Protein AF-A0A5N5NZU9-F1 (afdb_monomer_lite)

Structure (mmCIF, N/CA/C/O backbone):
data_AF-A0A5N5NZU9-F1
#
_entry.id   AF-A0A5N5NZU9-F1
#
loop_
_atom_site.group_PDB
_atom_site.id
_atom_site.type_symbol
_atom_site.label_atom_id
_atom_site.label_alt_id
_atom_site.label_comp_id
_atom_site.label_asym_id
_atom_site.label_entity_id
_atom_site.label_seq_id
_atom_site.pdbx_PDB_ins_code
_atom_site.Cartn_x
_atom_site.Cartn_y
_atom_site.Cartn_z
_atom_site.occupancy
_atom_site.B_iso_or_equiv
_atom_site.auth_seq_id
_atom_site.auth_comp_id
_atom_site.auth_asym_id
_atom_site.auth_atom_id
_atom_site.pdbx_PDB_model_num
ATOM 1 N N . MET A 1 1 ? -14.304 17.201 -54.930 1.00 39.53 1 MET A N 1
ATOM 2 C CA . MET A 1 1 ? -13.259 16.385 -54.270 1.00 39.53 1 MET A CA 1
ATOM 3 C C . MET A 1 1 ? -13.215 16.768 -52.795 1.00 39.53 1 MET A C 1
ATOM 5 O O . MET A 1 1 ? -13.162 17.957 -52.514 1.00 39.53 1 MET A O 1
ATOM 9 N N . ARG A 1 2 ? -13.294 15.808 -51.866 1.00 34.00 2 ARG A N 1
ATOM 10 C CA . ARG A 1 2 ? -13.054 16.024 -50.427 1.00 34.00 2 ARG A CA 1
ATOM 11 C C . ARG A 1 2 ? -11.995 15.021 -49.982 1.00 34.00 2 ARG A C 1
ATOM 13 O O . ARG A 1 2 ? -12.189 13.829 -50.196 1.00 34.00 2 ARG A O 1
ATOM 20 N N . SER A 1 3 ? -10.904 15.495 -49.389 1.00 34.84 3 SER A N 1
ATOM 21 C CA . SER A 1 3 ? -9.908 14.621 -48.766 1.00 34.84 3 SER A CA 1
ATOM 22 C C . SER A 1 3 ? -10.536 13.901 -47.566 1.00 34.84 3 SER A C 1
ATOM 24 O O . SER A 1 3 ? -11.200 14.566 -46.764 1.00 34.84 3 SER A O 1
ATOM 26 N N . PRO A 1 4 ? -10.349 12.581 -47.399 1.00 43.97 4 PRO A N 1
ATOM 27 C CA . PRO A 1 4 ? -10.721 11.914 -46.161 1.00 43.97 4 PRO A CA 1
ATOM 28 C C . PRO A 1 4 ? -9.787 12.379 -45.036 1.00 43.97 4 PRO A C 1
ATOM 30 O O . PRO A 1 4 ? -8.570 12.439 -45.209 1.00 43.97 4 PRO A O 1
ATOM 33 N N . ALA A 1 5 ? -10.365 12.727 -43.887 1.00 40.88 5 ALA A N 1
ATOM 34 C CA . ALA A 1 5 ? -9.606 13.119 -42.705 1.00 40.88 5 ALA A CA 1
ATOM 35 C C . ALA A 1 5 ? -8.730 11.955 -42.212 1.00 40.88 5 ALA A C 1
ATOM 37 O O . ALA A 1 5 ? -9.164 10.801 -42.207 1.00 40.88 5 ALA A O 1
ATOM 38 N N . SER A 1 6 ? -7.513 12.259 -41.759 1.00 43.19 6 SER A N 1
ATOM 39 C CA . SER A 1 6 ? -6.632 11.266 -41.150 1.00 43.19 6 SER A CA 1
ATOM 40 C C . SER A 1 6 ? -7.245 10.746 -39.848 1.00 43.19 6 SER A C 1
ATOM 42 O O . SER A 1 6 ? -7.407 11.478 -38.871 1.00 43.19 6 SER A O 1
ATOM 44 N N . GLN A 1 7 ? -7.578 9.455 -39.816 1.00 41.06 7 GLN A N 1
ATOM 45 C CA . GLN A 1 7 ? -7.922 8.783 -38.567 1.00 41.06 7 GLN A CA 1
ATOM 46 C C . GLN A 1 7 ? -6.684 8.764 -37.666 1.00 41.06 7 GLN A C 1
ATOM 48 O O . GLN A 1 7 ? -5.685 8.118 -37.984 1.00 41.06 7 GLN A O 1
ATOM 53 N N . ALA A 1 8 ? -6.750 9.472 -36.538 1.00 41.50 8 ALA A N 1
ATOM 54 C CA . ALA A 1 8 ? -5.722 9.416 -35.508 1.00 41.50 8 ALA A CA 1
ATOM 55 C C . ALA A 1 8 ? -5.651 7.987 -34.946 1.00 41.50 8 ALA A C 1
ATOM 57 O O . ALA A 1 8 ? -6.570 7.521 -34.271 1.00 41.50 8 ALA A O 1
ATOM 58 N N . SER A 1 9 ? -4.571 7.272 -35.260 1.00 48.44 9 SER A N 1
ATOM 59 C CA . SER A 1 9 ? -4.421 5.861 -34.920 1.00 48.44 9 SER A CA 1
ATOM 60 C C . SER A 1 9 ? -4.233 5.647 -33.413 1.00 48.44 9 SER A C 1
ATOM 62 O O . SER A 1 9 ? -3.555 6.401 -32.711 1.00 48.44 9 SER A O 1
ATOM 64 N N . HIS A 1 10 ? -4.848 4.584 -32.893 1.00 46.03 10 HIS A N 1
ATOM 65 C CA . HIS A 1 10 ? -4.780 4.222 -31.479 1.00 46.03 10 HIS A CA 1
ATOM 66 C C . HIS A 1 10 ? -3.396 3.636 -31.139 1.00 46.03 10 HIS A C 1
ATOM 68 O O . HIS A 1 10 ? -3.200 2.423 -31.182 1.00 46.03 10 HIS A O 1
ATOM 74 N N . LEU A 1 11 ? -2.431 4.494 -30.788 1.00 46.03 11 LEU A N 1
ATOM 75 C CA . LEU A 1 11 ? -1.054 4.108 -30.444 1.00 46.03 11 LEU A CA 1
ATOM 76 C C . LEU A 1 11 ? -0.949 3.387 -29.083 1.00 46.03 11 LEU A C 1
ATOM 78 O O . LEU A 1 11 ? -0.487 3.934 -28.081 1.00 46.03 11 LEU A O 1
ATOM 82 N N . SER A 1 12 ? -1.369 2.123 -29.072 1.00 54.12 12 SER A N 1
ATOM 83 C CA . SER A 1 12 ? -0.904 1.096 -28.139 1.00 54.12 12 SER A CA 1
ATOM 84 C C . SER A 1 12 ? -0.101 0.072 -28.938 1.00 54.12 12 SER A C 1
ATOM 86 O O . SER A 1 12 ? -0.619 -0.973 -29.340 1.00 54.12 12 SER A O 1
ATOM 88 N N . THR A 1 13 ? 1.156 0.395 -29.232 1.00 60.81 13 THR A N 1
ATOM 89 C CA . THR A 1 13 ? 2.036 -0.458 -30.032 1.00 60.81 13 THR A CA 1
ATOM 90 C C . THR A 1 13 ? 2.431 -1.687 -29.213 1.00 60.81 13 THR A C 1
ATOM 92 O O . THR A 1 13 ? 3.295 -1.620 -28.343 1.00 60.81 13 THR A O 1
ATOM 95 N N . ARG A 1 14 ? 1.818 -2.840 -29.518 1.00 62.53 14 ARG A N 1
ATOM 96 C CA . ARG A 1 14 ? 2.195 -4.153 -28.950 1.00 62.53 14 ARG A CA 1
ATOM 97 C C . ARG A 1 14 ? 3.574 -4.651 -29.416 1.00 62.53 14 ARG A C 1
ATOM 99 O O . ARG A 1 14 ? 4.033 -5.689 -28.952 1.00 62.53 14 ARG A O 1
ATOM 106 N N . ASN A 1 15 ? 4.216 -3.918 -30.322 1.00 80.75 15 ASN A N 1
ATOM 107 C CA . ASN A 1 15 ? 5.529 -4.230 -30.868 1.00 80.75 15 ASN A CA 1
ATOM 108 C C . ASN A 1 15 ? 6.629 -3.628 -29.991 1.00 80.75 15 ASN A C 1
ATOM 110 O O . ASN A 1 15 ? 6.489 -2.514 -29.482 1.00 80.75 15 ASN A O 1
ATOM 114 N N . LEU A 1 16 ? 7.736 -4.357 -29.870 1.00 89.12 16 LEU A N 1
ATOM 115 C CA . LEU A 1 16 ? 8.955 -3.848 -29.257 1.00 89.12 16 LEU A CA 1
ATOM 116 C C . LEU A 1 16 ? 9.639 -2.850 -30.188 1.00 89.12 16 LEU A C 1
ATOM 118 O O . LEU A 1 16 ? 9.688 -3.041 -31.403 1.00 89.12 16 LEU A O 1
ATOM 122 N N . LEU A 1 17 ? 10.186 -1.804 -29.588 1.00 91.06 17 LEU A N 1
ATOM 123 C CA . LEU A 1 17 ? 10.990 -0.780 -30.229 1.00 91.06 17 LEU A CA 1
ATOM 124 C C . LEU A 1 17 ? 12.371 -0.806 -29.575 1.00 91.06 17 LEU A C 1
ATOM 126 O O . LEU A 1 17 ? 12.486 -0.870 -28.350 1.00 91.06 17 LEU A O 1
ATOM 130 N N . LEU A 1 18 ? 13.416 -0.785 -30.396 1.00 90.12 18 LEU A N 1
ATOM 131 C CA . LEU A 1 18 ? 14.799 -0.769 -29.935 1.00 90.12 18 LEU A CA 1
ATOM 132 C C . LEU A 1 18 ? 15.354 0.651 -30.066 1.00 90.12 18 LEU A C 1
ATOM 134 O O . LEU A 1 18 ? 15.081 1.354 -31.038 1.00 90.12 18 LEU A O 1
ATOM 138 N N . CYS A 1 19 ? 16.118 1.066 -29.066 1.00 86.19 19 CYS A N 1
ATOM 139 C CA . CYS A 1 19 ? 16.916 2.285 -29.032 1.00 86.19 19 CYS A CA 1
ATOM 140 C C . CYS A 1 19 ? 18.262 1.938 -28.373 1.00 86.19 19 CYS A C 1
ATOM 142 O O . CYS A 1 19 ? 18.411 0.858 -27.801 1.00 86.19 19 CYS A O 1
ATOM 144 N N . GLU A 1 20 ? 19.261 2.810 -28.456 1.00 85.19 20 GLU A N 1
ATOM 145 C CA . GLU A 1 20 ? 20.613 2.527 -27.959 1.00 85.19 20 GLU A CA 1
ATOM 146 C C . GLU A 1 20 ? 20.603 2.074 -26.483 1.00 85.19 20 GLU A C 1
ATOM 148 O O . GLU A 1 20 ? 20.181 2.801 -25.585 1.00 85.19 20 GLU A O 1
ATOM 153 N N . GLY A 1 21 ? 21.011 0.822 -26.238 1.00 89.62 21 GLY A N 1
ATOM 154 C CA . GLY A 1 21 ? 21.029 0.202 -24.905 1.00 89.62 21 GLY A CA 1
ATOM 155 C C . GLY A 1 21 ? 19.658 -0.098 -24.272 1.00 89.62 21 GLY A C 1
ATOM 156 O O . GLY A 1 21 ? 19.612 -0.563 -23.129 1.00 89.62 21 GLY A O 1
ATOM 157 N N . LEU A 1 22 ? 18.543 0.153 -24.969 1.00 93.50 22 LEU A N 1
ATOM 158 C CA . LEU A 1 22 ? 17.179 0.030 -24.446 1.00 93.50 22 LEU A CA 1
ATOM 159 C C . LEU A 1 22 ? 16.245 -0.712 -25.412 1.00 93.50 22 LEU A C 1
ATOM 161 O O . LEU A 1 22 ? 16.139 -0.380 -26.590 1.00 93.50 22 LEU A O 1
ATOM 165 N N . VAL A 1 23 ? 15.450 -1.635 -24.878 1.00 95.50 23 VAL A N 1
ATOM 166 C CA . VAL A 1 23 ? 14.235 -2.130 -25.538 1.00 95.50 23 VAL A CA 1
ATOM 167 C C . VAL A 1 23 ? 13.026 -1.548 -24.813 1.00 95.50 23 VAL A C 1
ATOM 169 O O . VAL A 1 23 ? 13.013 -1.456 -23.587 1.00 95.50 23 VAL A O 1
ATOM 172 N N . TYR A 1 24 ? 12.008 -1.102 -25.540 1.00 95.25 24 TYR A N 1
ATOM 173 C CA . TYR A 1 24 ? 10.814 -0.514 -24.940 1.00 95.25 24 TYR A CA 1
ATOM 174 C C . TYR A 1 24 ? 9.553 -0.851 -25.729 1.00 95.25 24 TYR A C 1
ATOM 176 O O . TYR A 1 24 ? 9.603 -1.268 -26.883 1.00 95.25 24 TYR A O 1
ATOM 184 N N . MET A 1 25 ? 8.399 -0.645 -25.104 1.00 95.19 25 MET A N 1
ATOM 185 C CA . MET A 1 25 ? 7.106 -0.642 -25.788 1.00 95.19 25 MET A CA 1
ATOM 186 C C . MET A 1 25 ? 6.230 0.500 -25.277 1.00 95.19 25 MET A C 1
ATOM 188 O O . MET A 1 25 ? 6.523 1.102 -24.242 1.00 95.19 25 MET A O 1
ATOM 192 N N . VAL A 1 26 ? 5.158 0.812 -26.008 1.00 94.12 26 VAL A N 1
ATOM 193 C CA . VAL A 1 26 ? 4.200 1.857 -25.627 1.00 94.12 26 VAL A CA 1
ATOM 194 C C . VAL A 1 26 ? 2.853 1.215 -25.327 1.00 94.12 26 VAL A C 1
ATOM 196 O O . VAL A 1 26 ? 2.121 0.817 -26.232 1.00 94.12 26 VAL A O 1
ATOM 199 N N . ILE A 1 27 ? 2.518 1.147 -24.040 1.00 92.00 27 ILE A N 1
ATOM 200 C CA . ILE A 1 27 ? 1.228 0.661 -23.543 1.00 92.00 27 ILE A CA 1
ATOM 201 C C . ILE A 1 27 ? 0.466 1.823 -22.917 1.00 92.00 27 ILE A C 1
ATOM 203 O O . ILE A 1 27 ? 1.046 2.654 -22.223 1.00 92.00 27 ILE A O 1
ATOM 207 N N . ARG A 1 28 ? -0.842 1.928 -23.178 1.00 90.38 28 ARG A N 1
ATOM 208 C CA . ARG A 1 28 ? -1.703 2.974 -22.581 1.00 90.38 28 ARG A CA 1
ATOM 209 C C . ARG A 1 28 ? -1.156 4.411 -22.757 1.00 90.38 28 ARG A C 1
ATOM 211 O O . ARG A 1 28 ? -1.312 5.253 -21.877 1.00 90.38 28 ARG A O 1
ATOM 218 N N . ARG A 1 29 ? -0.521 4.692 -23.909 1.00 89.31 29 ARG A N 1
ATOM 219 C CA . ARG A 1 29 ? 0.188 5.953 -24.248 1.00 89.31 29 ARG A CA 1
ATOM 220 C C . ARG A 1 29 ? 1.404 6.284 -23.365 1.00 89.31 29 ARG A C 1
ATOM 222 O O . ARG A 1 29 ? 1.876 7.416 -23.381 1.00 89.31 29 ARG A O 1
ATOM 229 N N . GLN A 1 30 ? 1.922 5.318 -22.615 1.00 92.25 30 GLN A N 1
ATOM 230 C CA . GLN A 1 30 ? 3.104 5.453 -21.770 1.00 92.25 30 GLN A CA 1
ATOM 231 C C . GLN A 1 30 ? 4.194 4.501 -22.266 1.00 92.25 30 GLN A C 1
ATOM 233 O O . GLN A 1 30 ? 3.946 3.323 -22.532 1.00 92.25 30 GLN A O 1
ATOM 238 N N . LYS A 1 31 ? 5.414 5.021 -22.409 1.00 93.25 31 LYS A N 1
ATOM 239 C CA . LYS A 1 31 ? 6.598 4.210 -22.700 1.00 93.25 31 LYS A CA 1
ATOM 240 C C . LYS A 1 31 ? 6.934 3.374 -21.464 1.00 93.25 31 LYS A C 1
ATOM 242 O O . LYS A 1 31 ? 6.926 3.925 -20.369 1.00 93.25 31 LYS A O 1
ATOM 247 N N . VAL A 1 32 ? 7.272 2.098 -21.645 1.00 95.62 32 VAL A N 1
ATOM 248 C CA . VAL A 1 32 ? 7.898 1.247 -20.621 1.00 95.62 32 VAL A CA 1
ATOM 249 C C . VAL A 1 32 ? 9.159 0.625 -21.209 1.00 95.62 32 VAL A C 1
ATOM 251 O O . VAL A 1 32 ? 9.085 -0.094 -22.205 1.00 95.62 32 VAL A O 1
ATOM 254 N N . SER A 1 33 ? 10.306 0.934 -20.605 1.00 95.94 33 SER A N 1
ATOM 255 C CA . SER A 1 33 ? 11.639 0.554 -21.089 1.00 95.94 33 SER A CA 1
ATOM 256 C C . SER A 1 33 ? 12.309 -0.501 -20.207 1.00 95.94 33 SER A C 1
ATOM 258 O O . SER A 1 33 ? 12.111 -0.546 -18.990 1.00 95.94 33 SER A O 1
ATOM 260 N N . MET A 1 34 ? 13.178 -1.289 -20.829 1.00 96.88 34 MET A N 1
ATOM 261 C CA . MET A 1 34 ? 14.103 -2.237 -20.221 1.00 96.88 34 MET A CA 1
ATOM 262 C C . MET A 1 34 ? 15.513 -1.990 -20.780 1.00 96.88 34 MET A C 1
ATOM 264 O O . MET A 1 34 ? 15.670 -1.740 -21.976 1.00 96.88 34 MET A O 1
ATOM 268 N N . ARG A 1 35 ? 16.547 -2.064 -19.936 1.00 95.56 35 ARG A N 1
ATOM 269 C CA . ARG A 1 35 ? 17.950 -2.018 -20.381 1.00 95.56 35 ARG A CA 1
ATOM 270 C C . ARG A 1 35 ? 18.353 -3.329 -21.046 1.00 95.56 35 ARG A C 1
ATOM 272 O O . ARG A 1 35 ? 18.112 -4.394 -20.486 1.00 95.56 35 ARG A O 1
ATOM 279 N N . THR A 1 36 ? 19.010 -3.268 -22.201 1.00 94.56 36 THR A N 1
ATOM 280 C CA . THR A 1 36 ? 19.474 -4.476 -22.908 1.00 94.56 36 THR A CA 1
ATOM 281 C C . THR A 1 36 ? 20.707 -5.113 -22.266 1.00 94.56 36 THR A C 1
ATOM 283 O O . THR A 1 36 ? 20.963 -6.287 -22.507 1.00 94.56 36 THR A O 1
ATOM 286 N N . SER A 1 37 ? 21.458 -4.370 -21.446 1.00 94.25 37 SER A N 1
ATOM 287 C CA . SER A 1 37 ? 22.681 -4.845 -20.783 1.00 94.25 37 SER A CA 1
ATOM 288 C C . SER A 1 37 ? 22.425 -5.757 -19.579 1.00 94.25 37 SER A C 1
ATOM 290 O O . SER A 1 37 ? 23.165 -6.711 -19.368 1.00 94.25 37 SER A O 1
ATOM 292 N N . ASP A 1 38 ? 21.401 -5.460 -18.778 1.00 94.44 38 ASP A N 1
ATOM 293 C CA . ASP A 1 38 ? 21.142 -6.119 -17.489 1.00 94.44 38 ASP A CA 1
ATOM 294 C C . ASP A 1 38 ? 19.657 -6.444 -17.249 1.00 94.44 38 ASP A C 1
ATOM 296 O O . ASP A 1 38 ? 19.252 -6.756 -16.126 1.00 94.44 38 ASP A O 1
ATOM 300 N N . SER A 1 39 ? 18.830 -6.345 -18.297 1.00 96.12 39 SER A N 1
ATOM 301 C CA . SER A 1 39 ? 17.382 -6.605 -18.282 1.00 96.12 39 SER A CA 1
ATOM 302 C C . SER A 1 39 ? 16.594 -5.824 -17.218 1.00 96.12 39 SER A C 1
ATOM 304 O O . SER A 1 39 ? 15.474 -6.209 -16.872 1.00 96.12 39 SER A O 1
ATOM 306 N N . HIS A 1 40 ? 17.142 -4.725 -16.681 1.00 96.94 40 HIS A N 1
ATOM 307 C CA . HIS A 1 40 ? 16.440 -3.941 -15.671 1.00 96.94 40 HIS A CA 1
ATOM 308 C C . HIS A 1 40 ? 15.263 -3.178 -16.279 1.00 96.94 40 HIS A C 1
ATOM 310 O O . HIS A 1 40 ? 15.408 -2.523 -17.310 1.00 96.94 40 HIS A O 1
ATOM 316 N N . ILE A 1 41 ? 14.112 -3.210 -15.607 1.00 97.12 41 ILE A N 1
ATOM 317 C CA . ILE A 1 41 ? 12.854 -2.598 -16.059 1.00 97.12 41 ILE A CA 1
ATOM 318 C C . ILE A 1 41 ? 12.636 -1.257 -15.346 1.00 97.12 41 ILE A C 1
ATOM 320 O O . ILE A 1 41 ? 12.845 -1.131 -14.136 1.00 97.12 41 ILE A O 1
ATOM 324 N N . ASN A 1 42 ? 12.183 -0.244 -16.084 1.00 96.25 42 ASN A N 1
ATOM 325 C CA . ASN A 1 42 ? 11.925 1.090 -15.549 1.00 96.25 42 ASN A CA 1
ATOM 326 C C . ASN A 1 42 ? 10.589 1.140 -14.780 1.00 96.25 42 ASN A C 1
ATOM 328 O O . ASN A 1 42 ? 9.503 1.190 -15.361 1.00 96.25 42 ASN A O 1
ATOM 332 N N . ALA A 1 43 ? 10.658 1.146 -13.450 1.00 96.44 43 ALA A N 1
ATOM 333 C CA . ALA A 1 43 ? 9.485 1.153 -12.580 1.00 96.44 43 ALA A CA 1
ATOM 334 C C . ALA A 1 43 ? 8.749 2.495 -12.541 1.00 96.44 43 ALA A C 1
ATOM 336 O O . ALA A 1 43 ? 7.538 2.504 -12.320 1.00 96.44 43 ALA A O 1
ATOM 337 N N . THR A 1 44 ? 9.440 3.622 -12.757 1.00 94.31 44 THR A N 1
ATOM 338 C CA . THR A 1 44 ? 8.783 4.938 -12.865 1.00 94.31 44 THR A CA 1
ATOM 339 C C . THR A 1 44 ? 7.837 4.944 -14.066 1.00 94.31 44 THR A C 1
ATOM 341 O O . THR A 1 44 ? 6.672 5.318 -13.945 1.00 94.31 44 THR A O 1
ATOM 344 N N . GLU A 1 45 ? 8.327 4.464 -15.206 1.00 94.88 45 GLU A N 1
ATOM 345 C CA . GLU A 1 45 ? 7.573 4.310 -16.450 1.00 94.88 45 GLU A CA 1
ATOM 346 C C . GLU A 1 45 ? 6.419 3.302 -16.322 1.00 94.88 45 GLU A C 1
ATOM 348 O O . GLU A 1 45 ? 5.272 3.637 -16.618 1.00 94.88 45 GLU A O 1
ATOM 353 N N . LEU A 1 46 ? 6.678 2.106 -15.781 1.00 96.00 46 LEU A N 1
ATOM 354 C CA . LEU A 1 46 ? 5.647 1.085 -15.552 1.00 96.00 46 LEU A CA 1
ATOM 355 C C . LEU A 1 46 ? 4.528 1.598 -14.621 1.00 96.00 46 LEU A C 1
ATOM 357 O O . LEU A 1 46 ? 3.346 1.405 -14.902 1.00 96.00 46 LEU A O 1
ATOM 361 N N . LEU A 1 47 ? 4.867 2.314 -13.542 1.00 95.31 47 LEU A N 1
ATOM 362 C CA . LEU A 1 47 ? 3.870 2.910 -12.643 1.00 95.31 47 LEU A CA 1
ATOM 363 C C . LEU A 1 47 ? 3.091 4.074 -13.275 1.00 95.31 47 LEU A C 1
ATOM 365 O O . LEU A 1 47 ? 1.931 4.263 -12.904 1.00 95.31 47 LEU A O 1
ATOM 369 N N . ARG A 1 48 ? 3.686 4.832 -14.210 1.00 93.06 48 ARG A N 1
ATOM 370 C CA . ARG A 1 48 ? 2.973 5.833 -15.030 1.00 93.06 48 ARG A CA 1
ATOM 371 C C . ARG A 1 48 ? 1.996 5.153 -16.002 1.00 93.06 48 ARG A C 1
ATOM 373 O O . ARG A 1 48 ? 0.876 5.628 -16.147 1.00 93.06 48 ARG A O 1
ATOM 380 N N . ALA A 1 49 ? 2.370 4.019 -16.602 1.00 94.19 49 ALA A N 1
ATOM 381 C CA . ALA A 1 49 ? 1.487 3.215 -17.459 1.00 94.19 49 ALA A CA 1
ATOM 382 C C . ALA A 1 49 ? 0.321 2.559 -16.693 1.00 94.19 49 ALA A C 1
ATOM 384 O O . ALA A 1 49 ? -0.795 2.457 -17.205 1.00 94.19 49 ALA A O 1
ATOM 385 N N . ALA A 1 50 ? 0.567 2.121 -15.456 1.00 93.75 50 ALA A N 1
ATOM 386 C CA . ALA A 1 50 ? -0.427 1.441 -14.628 1.00 93.75 50 ALA A CA 1
ATOM 387 C C . ALA A 1 50 ? -1.498 2.373 -14.043 1.00 93.75 50 ALA A C 1
ATOM 389 O O . ALA A 1 50 ? -2.643 1.953 -13.876 1.00 93.75 50 ALA A O 1
ATOM 390 N N . TYR A 1 51 ? -1.122 3.606 -13.689 1.00 93.00 51 TYR A N 1
ATOM 391 C CA . TYR A 1 51 ? -1.905 4.456 -12.795 1.00 93.00 51 TYR A CA 1
ATOM 392 C C . TYR A 1 51 ? -1.882 5.932 -13.205 1.00 93.00 51 TYR A C 1
ATOM 394 O O . TYR A 1 51 ? -0.826 6.574 -13.217 1.00 93.00 51 TYR A O 1
ATOM 402 N N . SER A 1 52 ? -3.075 6.496 -13.408 1.00 87.06 52 SER A N 1
ATOM 403 C CA . SER A 1 52 ? -3.305 7.939 -13.524 1.00 87.06 52 SER A CA 1
ATOM 404 C C . SER A 1 52 ? -2.893 8.693 -12.253 1.00 87.06 52 SER A C 1
ATOM 406 O O . SER A 1 52 ? -2.673 8.102 -11.194 1.00 87.06 52 SER A O 1
ATOM 408 N N . ASP A 1 53 ? -2.817 10.022 -12.317 1.00 83.19 53 ASP A N 1
ATOM 409 C CA . ASP A 1 53 ? -2.358 10.827 -11.174 1.00 83.19 53 ASP A CA 1
ATOM 410 C C . ASP A 1 53 ? -3.308 10.821 -9.970 1.00 83.19 53 ASP A C 1
ATOM 412 O O . ASP A 1 53 ? -2.852 10.911 -8.829 1.00 83.19 53 ASP A O 1
ATOM 416 N N . SER A 1 54 ? -4.597 10.560 -10.197 1.00 82.62 54 SER A N 1
ATOM 417 C CA . SER A 1 54 ? -5.570 10.225 -9.148 1.00 82.62 54 SER A CA 1
ATOM 418 C C . SER A 1 54 ? -5.182 8.989 -8.315 1.00 82.62 54 SER A C 1
ATOM 420 O O . SER A 1 54 ? -5.547 8.895 -7.146 1.00 82.62 54 SER A O 1
ATOM 422 N N . ASP A 1 55 ? -4.384 8.071 -8.869 1.00 88.62 55 ASP A N 1
ATOM 423 C CA . ASP A 1 55 ? -3.916 6.842 -8.219 1.00 88.62 55 ASP A CA 1
ATOM 424 C C . ASP A 1 55 ? -2.522 6.978 -7.568 1.00 88.62 55 ASP A C 1
ATOM 426 O O . ASP A 1 55 ? -1.879 5.983 -7.205 1.00 88.62 55 ASP A O 1
ATOM 430 N N . ALA A 1 56 ? -2.048 8.209 -7.329 1.00 85.94 56 ALA A N 1
ATOM 431 C CA . ALA A 1 56 ? -0.749 8.485 -6.703 1.00 85.94 56 ALA A CA 1
ATOM 432 C C . ALA A 1 56 ? -0.508 7.726 -5.377 1.00 85.94 56 ALA A C 1
ATOM 434 O O . ALA A 1 56 ? 0.630 7.355 -5.075 1.00 85.94 56 ALA A O 1
ATOM 435 N N . GLY A 1 57 ? -1.563 7.435 -4.606 1.00 87.56 57 GLY A N 1
ATOM 436 C CA . GLY A 1 57 ? -1.485 6.607 -3.397 1.00 87.56 57 GLY A CA 1
ATOM 437 C C . GLY A 1 57 ? -1.070 5.152 -3.666 1.00 87.56 57 GLY A C 1
ATOM 438 O O . GLY A 1 57 ? -0.234 4.612 -2.936 1.00 87.56 57 GLY A O 1
ATOM 439 N N . LYS A 1 58 ? -1.582 4.529 -4.740 1.00 89.88 58 LYS A N 1
ATOM 440 C CA . LYS A 1 58 ? -1.202 3.166 -5.161 1.00 89.88 58 LYS A CA 1
ATOM 441 C C . LYS A 1 58 ? 0.261 3.135 -5.612 1.00 89.88 58 LYS A C 1
ATOM 443 O O . LYS A 1 58 ? 1.029 2.306 -5.118 1.00 89.88 58 LYS A O 1
ATOM 448 N N . ARG A 1 59 ? 0.668 4.107 -6.445 1.00 91.56 59 ARG A N 1
ATOM 449 C CA . ARG A 1 59 ? 2.065 4.293 -6.891 1.00 91.56 59 ARG A CA 1
ATOM 450 C C . ARG A 1 59 ? 3.024 4.404 -5.701 1.00 91.56 59 ARG A C 1
ATOM 452 O O . ARG A 1 59 ? 3.994 3.653 -5.614 1.00 91.56 59 ARG A O 1
ATOM 459 N N . ARG A 1 60 ? 2.715 5.283 -4.736 1.00 90.62 60 ARG A N 1
ATOM 460 C CA . ARG A 1 60 ? 3.528 5.491 -3.523 1.00 90.62 60 ARG A CA 1
ATOM 461 C C . ARG A 1 60 ? 3.630 4.226 -2.665 1.00 90.62 60 ARG A C 1
ATOM 463 O O . ARG A 1 60 ? 4.713 3.927 -2.173 1.00 90.62 60 ARG A O 1
ATOM 470 N N . LYS A 1 61 ? 2.541 3.463 -2.512 1.00 90.94 61 LYS A N 1
ATOM 471 C CA . LYS A 1 61 ? 2.517 2.215 -1.727 1.00 90.94 61 LYS A CA 1
ATOM 472 C C . LYS A 1 61 ? 3.408 1.120 -2.326 1.00 90.94 61 LYS A C 1
ATOM 474 O O . LYS A 1 61 ? 4.169 0.498 -1.587 1.00 90.94 61 LYS A O 1
ATOM 479 N N . LEU A 1 62 ? 3.339 0.894 -3.640 1.00 93.19 62 LEU A N 1
ATOM 480 C CA . LEU A 1 62 ? 4.193 -0.090 -4.321 1.00 93.19 62 LEU A CA 1
ATOM 481 C C . LEU A 1 62 ? 5.667 0.332 -4.282 1.00 93.19 62 LEU A C 1
ATOM 483 O O . LEU A 1 62 ? 6.520 -0.452 -3.871 1.00 93.19 62 LEU A O 1
ATOM 487 N N . MET A 1 63 ? 5.956 1.595 -4.602 1.00 92.88 63 MET A N 1
ATOM 488 C CA . MET A 1 63 ? 7.318 2.128 -4.555 1.00 92.88 63 MET A CA 1
ATOM 489 C C . MET A 1 63 ? 7.905 2.117 -3.130 1.00 92.88 63 MET A C 1
ATOM 491 O O . MET A 1 63 ? 9.088 1.851 -2.953 1.00 92.88 63 MET A O 1
ATOM 495 N N . SER A 1 64 ? 7.086 2.327 -2.094 1.00 90.19 64 SER A N 1
ATOM 496 C CA . SER A 1 64 ? 7.505 2.183 -0.692 1.00 90.19 64 SER A CA 1
ATOM 497 C C . SER A 1 64 ? 7.885 0.739 -0.341 1.00 90.19 64 SER A C 1
ATOM 499 O O . SER A 1 64 ? 8.933 0.539 0.272 1.00 90.19 64 SER A O 1
ATOM 501 N N . LYS A 1 65 ? 7.111 -0.268 -0.782 1.00 89.31 65 LYS A N 1
ATOM 502 C CA . LYS A 1 65 ? 7.480 -1.687 -0.611 1.00 89.31 65 LYS A CA 1
ATOM 503 C C . LYS A 1 65 ? 8.832 -2.004 -1.258 1.00 89.31 65 LYS A C 1
ATOM 505 O O . LYS A 1 65 ? 9.674 -2.613 -0.609 1.00 89.31 65 LYS A O 1
ATOM 510 N N . ILE A 1 66 ? 9.043 -1.569 -2.501 1.00 91.19 66 ILE A N 1
ATOM 511 C CA . ILE A 1 66 ? 10.304 -1.744 -3.241 1.00 91.19 66 ILE A CA 1
ATOM 512 C C . ILE A 1 66 ? 11.473 -1.114 -2.471 1.00 91.19 66 ILE A C 1
ATOM 514 O O . ILE A 1 66 ? 12.427 -1.801 -2.110 1.00 91.19 66 ILE A O 1
ATOM 518 N N . LYS A 1 67 ? 11.364 0.180 -2.142 1.00 88.62 67 LYS A N 1
ATOM 519 C CA . LYS A 1 67 ? 12.418 0.930 -1.443 1.00 88.62 67 LYS A CA 1
ATOM 520 C C . LYS A 1 67 ? 12.737 0.367 -0.060 1.00 88.62 67 LYS A C 1
ATOM 522 O O . LYS A 1 67 ? 13.902 0.330 0.311 1.00 88.62 67 LYS A O 1
ATOM 527 N N . SER A 1 68 ? 11.740 -0.143 0.671 1.00 85.06 68 SER A N 1
ATOM 528 C CA . SER A 1 68 ? 11.950 -0.782 1.983 1.00 85.06 68 SER A CA 1
ATOM 529 C C . SER A 1 68 ? 12.794 -2.062 1.945 1.00 85.06 68 SER A C 1
ATOM 531 O O . SER A 1 68 ? 13.231 -2.522 2.994 1.00 85.06 68 SER A O 1
ATOM 533 N N . ARG A 1 69 ? 13.027 -2.632 0.755 1.00 85.06 69 ARG A N 1
ATOM 534 C CA . ARG A 1 69 ? 13.921 -3.777 0.535 1.00 85.06 69 ARG A CA 1
ATOM 535 C C . ARG A 1 69 ? 15.291 -3.386 -0.037 1.00 85.06 69 ARG A C 1
ATOM 537 O O . ARG A 1 69 ? 16.095 -4.272 -0.287 1.00 85.06 69 ARG A O 1
ATOM 544 N N . GLY A 1 70 ? 15.545 -2.097 -0.282 1.00 83.88 70 GLY A N 1
ATOM 545 C CA . GLY A 1 70 ? 16.773 -1.632 -0.941 1.00 83.88 70 GLY A CA 1
ATOM 546 C C . GLY A 1 70 ? 16.881 -2.023 -2.422 1.00 83.88 70 GLY A C 1
ATOM 547 O O . GLY A 1 70 ? 17.981 -2.057 -2.960 1.00 83.88 70 GLY A O 1
ATOM 548 N N . ILE A 1 71 ? 15.761 -2.347 -3.082 1.00 87.31 71 ILE A N 1
ATOM 549 C CA . ILE A 1 71 ? 15.763 -2.919 -4.436 1.00 87.31 71 ILE A CA 1
ATOM 550 C C . ILE A 1 71 ? 15.714 -1.832 -5.517 1.00 87.31 71 ILE A C 1
ATOM 552 O O . ILE A 1 71 ? 14.818 -0.979 -5.543 1.00 87.31 71 ILE A O 1
ATOM 556 N N . GLY A 1 72 ? 16.628 -1.952 -6.480 1.00 88.31 72 GLY A N 1
ATOM 557 C CA . GLY A 1 72 ? 16.710 -1.116 -7.674 1.00 88.31 72 GLY A CA 1
ATOM 558 C C . GLY A 1 72 ? 17.584 0.126 -7.514 1.00 88.31 72 GLY A C 1
ATOM 559 O O . GLY A 1 72 ? 17.988 0.504 -6.418 1.00 88.31 72 GLY A O 1
ATOM 560 N N . THR A 1 73 ? 17.882 0.762 -8.645 1.00 90.88 73 THR A N 1
ATOM 561 C CA . THR A 1 73 ? 18.786 1.915 -8.737 1.00 90.88 73 THR A CA 1
ATOM 562 C C . THR A 1 73 ? 18.036 3.171 -9.168 1.00 90.88 73 THR A C 1
ATOM 564 O O . THR A 1 73 ? 17.247 3.155 -10.115 1.00 90.88 73 THR A O 1
ATOM 567 N N . ALA A 1 74 ? 18.283 4.277 -8.464 1.00 89.19 74 ALA A N 1
ATOM 568 C CA . ALA A 1 74 ? 17.805 5.599 -8.851 1.00 89.19 74 ALA A CA 1
ATOM 569 C C . ALA A 1 74 ? 18.800 6.237 -9.824 1.00 89.19 74 ALA A C 1
ATOM 571 O O . ALA A 1 74 ? 19.974 6.383 -9.492 1.00 89.19 74 ALA A O 1
ATOM 572 N N . VAL A 1 75 ? 18.328 6.653 -10.996 1.00 89.00 75 VAL A N 1
ATOM 573 C CA . VAL A 1 75 ? 19.131 7.370 -11.991 1.00 89.00 75 VAL A CA 1
ATOM 574 C C . VAL A 1 75 ? 18.401 8.655 -12.370 1.00 89.00 75 VAL A C 1
ATOM 576 O O . VAL A 1 75 ? 17.203 8.637 -12.659 1.00 89.00 75 VAL A O 1
ATOM 579 N N . ARG A 1 76 ? 19.125 9.778 -12.380 1.00 82.50 76 ARG A N 1
ATOM 580 C CA . ARG A 1 76 ? 18.648 11.033 -12.971 1.00 82.50 76 ARG A CA 1
ATOM 581 C C . ARG A 1 76 ? 18.975 11.039 -14.458 1.00 82.50 76 ARG A C 1
ATOM 583 O O . ARG A 1 76 ? 20.137 10.892 -14.819 1.00 82.50 76 ARG A O 1
ATOM 590 N N . GLN A 1 77 ? 17.971 11.249 -15.301 1.00 72.81 77 GLN A N 1
ATOM 591 C CA . GLN A 1 77 ? 18.143 11.374 -16.749 1.00 72.81 77 GLN A CA 1
ATOM 592 C C . GLN A 1 77 ? 17.198 12.465 -17.261 1.00 72.81 77 GLN A C 1
ATOM 594 O O . GLN A 1 77 ? 16.006 12.428 -16.978 1.00 72.81 77 GLN A O 1
ATOM 599 N N . GLY A 1 78 ? 17.724 13.484 -17.951 1.00 65.38 78 GLY A N 1
ATOM 600 C CA . GLY A 1 78 ? 16.906 14.586 -18.487 1.00 65.38 78 GLY A CA 1
ATOM 601 C C . GLY A 1 78 ? 16.107 15.379 -17.438 1.00 65.38 78 GLY A C 1
ATOM 602 O O . GLY A 1 78 ? 15.059 15.927 -17.756 1.00 65.38 78 GLY A O 1
ATOM 603 N N . GLY A 1 79 ? 16.560 15.401 -16.178 1.00 70.06 79 GLY A N 1
ATOM 604 C CA . GLY A 1 79 ? 15.842 16.005 -15.046 1.00 70.06 79 GLY A CA 1
ATOM 605 C C . GLY A 1 79 ? 14.815 15.087 -14.366 1.00 70.06 79 GLY A C 1
ATOM 606 O O . GLY A 1 79 ? 14.445 15.347 -13.220 1.00 70.06 79 GLY A O 1
ATOM 607 N N . ASP A 1 80 ? 14.418 13.987 -15.008 1.00 73.31 80 ASP A N 1
ATOM 608 C CA . ASP A 1 80 ? 13.456 13.024 -14.472 1.00 73.31 80 ASP A CA 1
ATOM 609 C C . ASP A 1 80 ? 14.161 11.939 -13.628 1.00 73.31 80 ASP A C 1
ATOM 611 O O . ASP A 1 80 ? 15.313 11.557 -13.870 1.00 73.31 80 ASP A O 1
ATOM 615 N N . HIS A 1 81 ? 13.474 11.447 -12.591 1.00 82.31 81 HIS A N 1
ATOM 616 C CA . HIS A 1 81 ? 13.982 10.397 -11.694 1.00 82.31 81 HIS A CA 1
ATOM 617 C C . HIS A 1 81 ? 13.466 9.019 -12.124 1.00 82.31 81 HIS A C 1
ATOM 619 O O . HIS A 1 81 ? 12.325 8.636 -11.835 1.00 82.31 81 HIS A O 1
ATOM 625 N N . HIS A 1 82 ? 14.328 8.241 -12.771 1.00 89.88 82 HIS A N 1
ATOM 626 C CA . HIS A 1 82 ? 14.030 6.871 -13.170 1.00 89.88 82 HIS A CA 1
ATOM 627 C C . HIS A 1 82 ? 14.471 5.883 -12.091 1.00 89.88 82 HIS A C 1
ATOM 629 O O . HIS A 1 82 ? 15.597 5.938 -11.598 1.00 89.88 82 HIS A O 1
ATOM 635 N N . TRP A 1 83 ? 13.576 4.963 -11.732 1.00 94.25 83 TRP A N 1
ATOM 636 C CA . TRP A 1 83 ? 13.880 3.850 -10.837 1.00 94.25 83 TRP A CA 1
ATOM 637 C C . TRP A 1 83 ? 13.976 2.561 -11.650 1.00 94.25 83 TRP A C 1
ATOM 639 O O . TRP A 1 83 ? 12.971 2.095 -12.187 1.00 94.25 83 TRP A O 1
ATOM 649 N N . TRP A 1 84 ? 15.174 1.994 -11.753 1.00 95.69 84 TRP A N 1
ATOM 650 C CA . TRP A 1 84 ? 15.442 0.767 -12.501 1.00 95.69 84 TRP A CA 1
ATOM 651 C C . TRP A 1 84 ? 15.431 -0.433 -11.556 1.00 95.69 84 TRP A C 1
ATOM 653 O O . TRP A 1 84 ? 16.207 -0.478 -10.603 1.00 95.69 84 TRP A O 1
ATOM 663 N N . LEU A 1 85 ? 14.548 -1.397 -11.806 1.00 96.56 85 LEU A N 1
ATOM 664 C CA . LEU A 1 85 ? 14.442 -2.635 -11.032 1.00 96.56 85 LEU A CA 1
ATOM 665 C C . LEU A 1 85 ? 15.167 -3.784 -11.728 1.00 96.56 85 LEU A C 1
ATOM 667 O O . LEU A 1 85 ? 15.074 -3.855 -12.953 1.00 96.56 85 LEU A O 1
ATOM 671 N N . PRO A 1 86 ? 15.777 -4.723 -10.983 1.00 96.69 86 PRO A N 1
ATOM 672 C CA . PRO A 1 86 ? 16.160 -6.021 -11.527 1.00 96.69 86 PRO A CA 1
ATOM 673 C C . PRO A 1 86 ? 14.982 -6.689 -12.244 1.00 96.69 86 PRO A C 1
ATOM 675 O O . PRO A 1 86 ? 13.822 -6.469 -11.885 1.00 96.69 86 PRO A O 1
ATOM 678 N N . PHE A 1 87 ? 15.275 -7.522 -13.246 1.00 96.81 87 PHE A N 1
ATOM 679 C CA . PHE A 1 87 ? 14.260 -8.147 -14.103 1.00 96.81 87 PHE A CA 1
ATOM 680 C C . PHE A 1 87 ? 13.104 -8.781 -13.308 1.00 96.81 87 PHE A C 1
ATOM 682 O O . PHE A 1 87 ? 11.941 -8.458 -13.549 1.00 96.81 87 PHE A O 1
ATOM 689 N N . ALA A 1 88 ? 13.419 -9.612 -12.307 1.00 96.25 88 ALA A N 1
ATOM 690 C CA . ALA A 1 88 ? 12.417 -10.307 -11.500 1.00 96.25 88 ALA A CA 1
ATOM 691 C C . ALA A 1 88 ? 11.478 -9.346 -10.743 1.00 96.25 88 ALA A C 1
ATOM 693 O O . ALA A 1 88 ? 10.260 -9.524 -10.765 1.00 96.25 88 ALA A O 1
ATOM 694 N N . ASP A 1 89 ? 12.017 -8.284 -10.142 1.00 96.62 89 ASP A N 1
ATOM 695 C CA . ASP A 1 89 ? 11.237 -7.257 -9.442 1.00 96.62 89 ASP A CA 1
ATOM 696 C C . ASP A 1 89 ? 10.386 -6.410 -10.400 1.00 96.62 89 ASP A C 1
ATOM 698 O O . ASP A 1 89 ? 9.277 -5.995 -10.057 1.00 96.62 89 ASP A O 1
ATOM 702 N N . GLY A 1 90 ? 10.870 -6.186 -11.625 1.00 96.88 90 GLY A N 1
ATOM 703 C CA . GLY A 1 90 ? 10.098 -5.562 -12.697 1.00 96.88 90 GLY A CA 1
ATOM 704 C C . GLY A 1 90 ? 8.904 -6.414 -13.146 1.00 96.88 90 GLY A C 1
ATOM 705 O O . GLY A 1 90 ? 7.805 -5.881 -13.321 1.00 96.88 90 GLY A O 1
ATOM 706 N N . VAL A 1 91 ? 9.079 -7.737 -13.251 1.00 97.19 91 VAL A N 1
ATOM 707 C CA . VAL A 1 91 ? 7.977 -8.682 -13.513 1.00 97.19 91 VAL A CA 1
ATOM 708 C C . VAL A 1 91 ? 7.013 -8.747 -12.324 1.00 97.19 91 VAL A C 1
ATOM 710 O O . VAL A 1 91 ? 5.800 -8.660 -12.507 1.00 97.19 91 VAL A O 1
ATOM 713 N N . PHE A 1 92 ? 7.507 -8.788 -11.084 1.00 97.38 92 PHE A N 1
ATOM 714 C CA . PHE A 1 92 ? 6.636 -8.688 -9.910 1.00 97.38 92 PHE A CA 1
ATOM 715 C C . PHE A 1 92 ? 5.818 -7.393 -9.894 1.00 97.38 92 PHE A C 1
ATOM 717 O O . PHE A 1 92 ? 4.657 -7.394 -9.469 1.00 97.38 92 PHE A O 1
ATOM 724 N N . LEU A 1 93 ? 6.391 -6.284 -10.367 1.00 97.06 93 LEU A N 1
ATOM 725 C CA . LEU A 1 93 ? 5.681 -5.019 -10.469 1.00 97.06 93 LEU A CA 1
ATOM 726 C C . LEU A 1 93 ? 4.606 -5.050 -11.567 1.00 97.06 93 LEU A C 1
ATOM 728 O O . LEU A 1 93 ? 3.512 -4.552 -11.312 1.00 97.06 93 LEU A O 1
ATOM 732 N N . SER A 1 94 ? 4.848 -5.669 -12.730 1.00 96.81 94 SER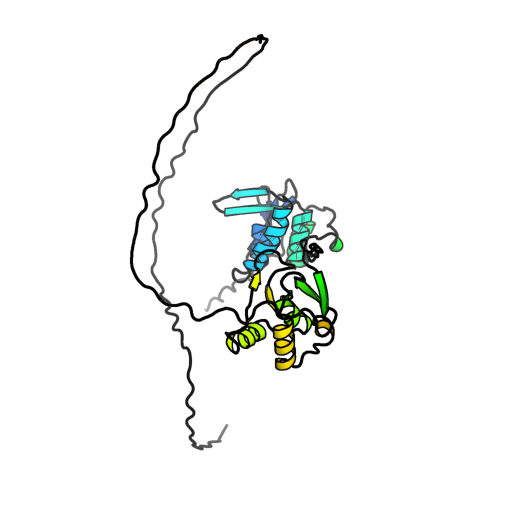 A N 1
ATOM 733 C CA . SER A 1 94 ? 3.815 -5.840 -13.774 1.00 96.81 94 SER A CA 1
ATOM 734 C C . SER A 1 94 ? 2.654 -6.728 -13.298 1.00 96.81 94 SER A C 1
ATOM 736 O O . SER A 1 94 ? 1.485 -6.395 -13.499 1.00 96.81 94 SER A O 1
ATOM 738 N N . GLN A 1 95 ? 2.959 -7.799 -12.562 1.00 95.94 95 GLN A N 1
ATOM 739 C CA . GLN A 1 95 ? 1.983 -8.670 -11.902 1.00 95.94 95 GLN A CA 1
ATOM 740 C C . GLN A 1 95 ? 1.128 -7.936 -10.860 1.00 95.94 95 GLN A C 1
ATOM 742 O O . GLN A 1 95 ? -0.077 -8.185 -10.759 1.00 95.94 95 GLN A O 1
ATOM 747 N N . ALA A 1 96 ? 1.747 -7.043 -10.078 1.00 94.69 96 ALA A N 1
ATOM 748 C CA . ALA A 1 96 ? 1.091 -6.274 -9.022 1.00 94.69 96 ALA A CA 1
ATOM 749 C C . ALA A 1 96 ? 0.270 -5.084 -9.545 1.00 94.69 96 ALA A C 1
ATOM 751 O O . ALA A 1 96 ? -0.665 -4.649 -8.870 1.00 94.69 96 ALA A O 1
ATOM 752 N N . THR A 1 97 ? 0.597 -4.568 -10.732 1.00 94.56 97 THR A N 1
ATOM 753 C CA . THR A 1 97 ? -0.179 -3.526 -11.420 1.00 94.56 97 THR A CA 1
ATOM 754 C C . THR A 1 97 ? -1.252 -4.077 -12.359 1.00 94.56 97 THR A C 1
ATOM 756 O O . THR A 1 97 ? -2.143 -3.324 -12.748 1.00 94.56 97 THR A O 1
ATOM 759 N N . GLY A 1 98 ? -1.204 -5.371 -12.695 1.00 93.62 98 GLY A N 1
ATOM 760 C CA . GLY A 1 98 ? -2.115 -5.995 -13.660 1.00 93.62 98 GLY A CA 1
ATOM 761 C C . GLY A 1 98 ? -1.749 -5.708 -15.121 1.00 93.62 98 GLY A C 1
ATOM 762 O O . GLY A 1 98 ? -2.623 -5.743 -15.978 1.00 93.62 98 GLY A O 1
ATOM 763 N N . LEU A 1 99 ? -0.477 -5.399 -15.397 1.00 94.56 99 LEU A N 1
ATOM 764 C CA . LEU A 1 99 ? 0.055 -5.136 -16.741 1.00 94.56 99 LEU A CA 1
ATOM 765 C C . LEU A 1 99 ? 0.866 -6.306 -17.322 1.00 94.56 99 LEU A C 1
ATOM 767 O O . LEU A 1 99 ? 1.443 -6.160 -18.393 1.00 94.56 99 LEU A O 1
ATOM 771 N N . GLU A 1 100 ? 0.944 -7.442 -16.627 1.00 94.12 100 GLU A N 1
ATOM 772 C CA . GLU A 1 100 ? 1.728 -8.623 -17.028 1.00 94.12 100 GLU A CA 1
ATOM 773 C C . GLU A 1 100 ? 1.439 -9.075 -18.472 1.00 94.12 100 GLU A C 1
ATOM 775 O O . GLU A 1 100 ? 2.373 -9.209 -19.261 1.00 94.12 100 GLU A O 1
ATOM 780 N N . ASP A 1 101 ? 0.163 -9.209 -18.851 1.00 92.38 101 ASP A N 1
ATOM 781 C CA . ASP A 1 101 ? -0.235 -9.610 -20.209 1.00 92.38 101 ASP A CA 1
ATOM 782 C C . ASP A 1 101 ? 0.062 -8.535 -21.268 1.00 92.38 101 ASP A C 1
ATOM 784 O O . ASP A 1 101 ? 0.506 -8.854 -22.372 1.00 92.38 101 ASP A O 1
ATOM 788 N N . GLU A 1 102 ? -0.143 -7.253 -20.941 1.00 93.69 102 GLU A N 1
ATOM 789 C CA . GLU A 1 102 ? 0.156 -6.126 -21.841 1.00 93.69 102 GLU A CA 1
ATOM 790 C C . GLU A 1 102 ? 1.667 -5.968 -22.078 1.00 93.69 102 GLU A C 1
ATOM 792 O O . GLU A 1 102 ? 2.086 -5.651 -23.190 1.00 93.69 102 GLU A O 1
ATOM 797 N N . LEU A 1 103 ? 2.484 -6.222 -21.049 1.00 94.00 103 LEU A N 1
ATOM 798 C CA . LEU A 1 103 ? 3.947 -6.149 -21.085 1.00 94.00 103 LEU A CA 1
ATOM 799 C C . LEU A 1 103 ? 4.619 -7.469 -21.484 1.00 94.00 103 LEU A C 1
ATOM 801 O O . LEU A 1 103 ? 5.848 -7.516 -21.561 1.00 94.00 103 LEU A O 1
ATOM 805 N N . LYS A 1 104 ? 3.855 -8.529 -21.772 1.00 94.31 104 LYS A N 1
ATOM 806 C CA . LYS A 1 104 ? 4.388 -9.854 -22.120 1.00 94.31 104 LYS A CA 1
ATOM 807 C C . LYS A 1 104 ? 5.467 -9.827 -23.216 1.00 94.31 104 LYS A C 1
ATOM 809 O O . LYS A 1 104 ? 6.459 -10.532 -23.029 1.00 94.31 104 LYS A O 1
ATOM 814 N N . PRO A 1 105 ? 5.372 -9.025 -24.301 1.00 94.62 105 PRO A N 1
ATOM 815 C CA . PRO A 1 105 ? 6.453 -8.911 -25.282 1.00 94.62 105 PRO A CA 1
ATOM 816 C C . PRO A 1 105 ? 7.766 -8.410 -24.664 1.00 94.62 105 PRO A C 1
ATOM 818 O O . PRO A 1 105 ? 8.816 -9.002 -24.895 1.00 94.62 105 PRO A O 1
ATOM 821 N N . LEU A 1 106 ? 7.707 -7.363 -23.831 1.00 95.12 106 LEU A N 1
ATOM 822 C CA . LEU A 1 106 ? 8.884 -6.760 -23.192 1.00 95.12 106 LEU A CA 1
ATOM 823 C C . LEU A 1 106 ? 9.490 -7.693 -22.141 1.00 95.12 106 LEU A C 1
ATOM 825 O O . LEU A 1 106 ? 10.703 -7.835 -22.061 1.00 95.12 106 LEU A O 1
ATOM 829 N N . ILE A 1 107 ? 8.637 -8.364 -21.368 1.00 95.25 107 ILE A N 1
ATOM 830 C CA . ILE A 1 107 ? 9.037 -9.320 -20.329 1.00 95.25 107 ILE A CA 1
ATOM 831 C C . ILE A 1 107 ? 9.652 -10.593 -20.937 1.00 95.25 107 ILE A C 1
ATOM 833 O O . ILE A 1 107 ? 10.540 -11.185 -20.333 1.00 95.25 107 ILE A O 1
ATOM 837 N N . SER A 1 108 ? 9.228 -10.994 -22.139 1.00 94.75 108 SER A N 1
ATOM 838 C CA . SER A 1 108 ? 9.756 -12.183 -22.830 1.00 94.75 108 SER A CA 1
ATOM 839 C C . SER A 1 108 ? 11.047 -11.908 -23.615 1.00 94.75 108 SER A C 1
ATOM 841 O O . SER A 1 108 ? 11.783 -12.846 -23.913 1.00 94.75 108 SER A O 1
ATOM 843 N N . TYR A 1 109 ? 11.344 -10.642 -23.939 1.00 94.56 109 TYR A N 1
ATOM 844 C CA . TYR A 1 109 ? 12.507 -10.240 -24.742 1.00 94.56 109 TYR A CA 1
ATOM 845 C C . TYR A 1 109 ? 13.863 -10.796 -24.260 1.00 94.56 109 TYR A C 1
ATOM 847 O O . TYR A 1 109 ? 14.585 -11.338 -25.097 1.00 94.56 109 TYR A O 1
ATOM 855 N N . PRO A 1 110 ? 14.238 -10.723 -22.963 1.00 93.62 110 PRO A N 1
ATOM 856 C CA . PRO A 1 110 ? 15.552 -11.185 -22.517 1.00 93.62 110 PRO A CA 1
ATOM 857 C C . PRO A 1 110 ? 15.661 -12.716 -22.387 1.00 93.62 110 PRO A C 1
ATOM 859 O O . PRO A 1 110 ? 16.703 -13.208 -21.969 1.00 93.62 110 PRO A O 1
ATOM 862 N N . GLN A 1 111 ? 14.603 -13.475 -22.714 1.00 92.75 111 GLN A N 1
ATOM 863 C CA . GLN A 1 111 ? 14.555 -14.948 -22.658 1.00 92.75 111 GLN A CA 1
ATOM 864 C C . GLN A 1 111 ? 14.883 -15.553 -21.274 1.00 92.75 111 GLN A C 1
ATOM 866 O O . GLN A 1 111 ? 15.234 -16.726 -21.154 1.00 92.75 111 GLN A O 1
ATOM 871 N N . LEU A 1 112 ? 14.738 -14.758 -20.211 1.00 92.19 112 LEU A N 1
ATOM 872 C CA . LEU A 1 112 ? 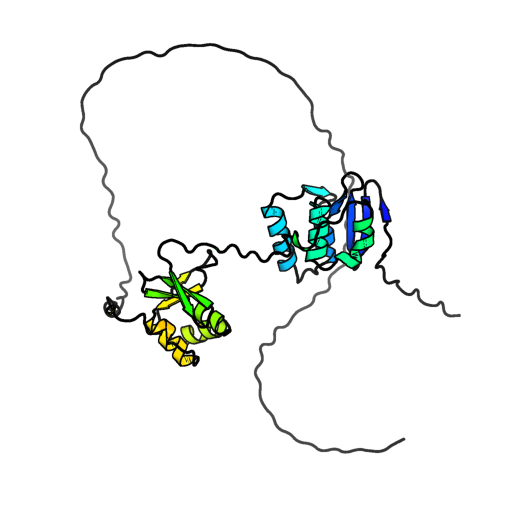14.956 -15.176 -18.829 1.00 92.19 112 LEU A CA 1
ATOM 873 C C . LEU A 1 112 ? 13.746 -15.941 -18.276 1.00 92.19 112 LEU A C 1
ATOM 875 O O . LEU A 1 112 ? 12.599 -15.693 -18.653 1.00 92.19 112 LEU A O 1
ATOM 879 N N . ALA A 1 113 ? 13.999 -16.837 -17.319 1.00 92.69 113 ALA A N 1
ATOM 880 C CA . ALA A 1 113 ? 12.939 -17.517 -16.583 1.00 92.69 113 ALA A CA 1
ATOM 881 C C . ALA A 1 113 ? 12.065 -16.501 -15.826 1.00 92.69 113 ALA A C 1
ATOM 883 O O . ALA A 1 113 ? 12.572 -15.652 -15.088 1.00 92.69 113 ALA A O 1
ATOM 884 N N . LEU A 1 114 ? 10.744 -16.593 -15.998 1.00 93.81 114 LEU A N 1
ATOM 885 C CA . LEU A 1 114 ? 9.807 -15.694 -15.328 1.00 93.81 114 LEU A CA 1
ATOM 886 C C . LEU A 1 114 ? 9.660 -16.081 -13.847 1.00 93.81 114 LEU A C 1
ATOM 888 O O . LEU A 1 114 ? 9.450 -17.262 -13.552 1.00 93.81 114 LEU A O 1
ATOM 892 N N . PRO A 1 115 ? 9.745 -15.123 -12.904 1.00 94.12 115 PRO A N 1
ATOM 893 C CA . PRO A 1 115 ? 9.537 -15.408 -11.492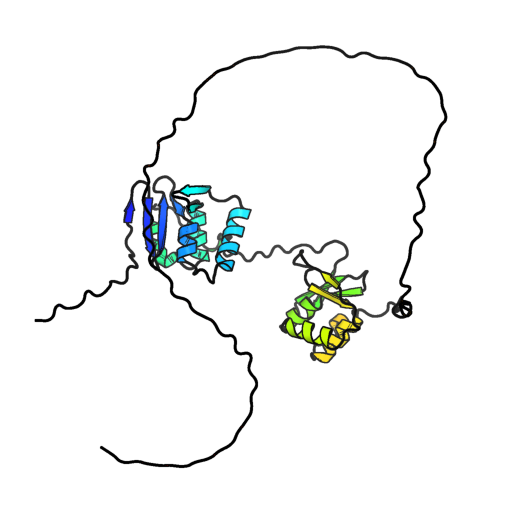 1.00 94.12 115 PRO A CA 1
ATOM 894 C C . PRO A 1 115 ? 8.075 -15.791 -11.225 1.00 94.12 115 PRO A C 1
ATOM 896 O O . PRO A 1 115 ? 7.143 -15.238 -11.818 1.00 94.12 115 PRO A O 1
ATOM 899 N N . ARG A 1 116 ? 7.870 -16.743 -10.311 1.00 90.56 116 ARG A N 1
ATOM 900 C CA . ARG A 1 116 ? 6.542 -17.284 -10.005 1.00 90.56 116 ARG A CA 1
ATOM 901 C C . ARG A 1 116 ? 5.687 -16.255 -9.268 1.00 90.56 116 ARG A C 1
ATOM 903 O O . ARG A 1 116 ? 6.185 -15.495 -8.439 1.00 90.56 116 ARG A O 1
ATOM 910 N N . ARG A 1 117 ? 4.381 -16.235 -9.540 1.00 90.69 117 ARG A N 1
ATOM 911 C CA . ARG A 1 117 ? 3.465 -15.218 -8.994 1.00 90.69 117 ARG A CA 1
ATOM 912 C C . ARG A 1 117 ? 3.302 -15.328 -7.473 1.00 90.69 117 ARG A C 1
ATOM 914 O O . ARG A 1 117 ? 2.992 -14.339 -6.811 1.00 90.69 117 ARG A O 1
ATOM 921 N N . GLU A 1 118 ? 3.540 -16.508 -6.915 1.00 88.50 118 GLU A N 1
ATOM 922 C CA . GLU A 1 118 ? 3.455 -16.824 -5.487 1.00 88.50 118 GLU A CA 1
ATOM 923 C C . GLU A 1 118 ? 4.583 -16.145 -4.684 1.00 88.50 118 GLU A C 1
ATOM 925 O O . GLU A 1 118 ? 4.364 -15.674 -3.563 1.00 88.50 118 GLU A O 1
ATOM 930 N N . ASP A 1 119 ? 5.761 -16.002 -5.299 1.00 90.06 119 ASP A N 1
ATOM 931 C CA . ASP A 1 119 ? 6.951 -15.368 -4.712 1.00 90.06 119 ASP A CA 1
ATOM 932 C C . ASP A 1 119 ? 6.839 -13.826 -4.674 1.00 90.06 119 ASP A C 1
ATOM 934 O O . ASP A 1 119 ? 7.648 -13.129 -4.050 1.00 90.06 119 ASP A O 1
ATOM 938 N N . ASN A 1 120 ? 5.803 -13.268 -5.309 1.00 93.50 120 ASN A N 1
ATOM 939 C CA . ASN A 1 120 ? 5.612 -11.834 -5.482 1.00 93.50 120 ASN A CA 1
ATOM 940 C C . ASN A 1 120 ? 5.247 -11.114 -4.166 1.00 93.50 120 ASN A C 1
ATOM 942 O O . ASN A 1 120 ? 4.084 -10.961 -3.770 1.00 93.50 120 ASN A O 1
ATOM 946 N N . TYR A 1 121 ? 6.264 -10.552 -3.517 1.00 90.12 121 TYR A N 1
ATOM 947 C CA . TYR A 1 121 ? 6.133 -9.770 -2.284 1.00 90.12 121 TYR A CA 1
ATOM 948 C C . TYR A 1 121 ? 5.313 -8.469 -2.420 1.00 90.12 121 TYR A C 1
ATOM 950 O O . TYR A 1 121 ? 4.870 -7.895 -1.412 1.00 90.12 121 TYR A O 1
ATOM 958 N N . LEU A 1 122 ? 5.082 -7.965 -3.637 1.00 91.94 122 LEU A N 1
ATOM 959 C CA . LEU A 1 122 ? 4.209 -6.810 -3.867 1.00 91.94 122 LEU A CA 1
ATOM 960 C C . LEU A 1 122 ? 2.736 -7.205 -3.712 1.00 91.94 122 LEU A C 1
ATOM 962 O O . LEU A 1 122 ? 1.980 -6.445 -3.094 1.00 91.94 122 LEU A O 1
ATOM 966 N N . LEU A 1 123 ? 2.365 -8.414 -4.145 1.00 88.75 123 LEU A N 1
ATOM 967 C CA . LEU A 1 123 ? 1.036 -9.007 -3.953 1.00 88.75 123 LEU A CA 1
ATOM 968 C C . LEU A 1 123 ? 0.795 -9.500 -2.521 1.00 88.75 123 LEU A C 1
ATOM 970 O O . LEU A 1 123 ? -0.330 -9.403 -2.023 1.00 88.75 123 LEU A O 1
ATOM 974 N N . GLN A 1 124 ? 1.837 -9.962 -1.822 1.00 82.62 124 GLN A N 1
ATOM 975 C CA . GLN A 1 124 ? 1.723 -10.384 -0.423 1.00 82.62 124 GLN A CA 1
ATOM 976 C C . GLN A 1 124 ? 1.116 -9.261 0.438 1.00 82.62 124 GLN A C 1
ATOM 978 O O . GLN A 1 124 ? 1.676 -8.165 0.586 1.00 82.62 124 GLN A O 1
ATOM 983 N N . LYS A 1 125 ? -0.058 -9.523 1.028 1.00 69.44 125 LYS A N 1
ATOM 984 C CA . LYS A 1 125 ? -0.634 -8.649 2.058 1.00 69.44 125 LYS A CA 1
ATOM 985 C C . LYS A 1 125 ? 0.355 -8.619 3.215 1.00 69.44 125 LYS A C 1
ATOM 987 O O . LYS A 1 125 ? 0.722 -9.680 3.709 1.00 69.44 125 LYS A O 1
ATOM 992 N N . THR A 1 126 ? 0.755 -7.428 3.661 1.00 55.69 126 THR A N 1
ATOM 993 C CA . THR A 1 126 ? 1.688 -7.249 4.783 1.00 55.69 126 THR A CA 1
ATOM 994 C C . THR A 1 126 ? 1.021 -7.629 6.111 1.00 55.69 126 THR A C 1
ATOM 996 O O . THR A 1 126 ? 0.805 -6.789 6.979 1.00 55.69 126 THR A O 1
ATOM 999 N N . ARG A 1 127 ? 0.694 -8.914 6.284 1.00 48.41 127 ARG A N 1
ATOM 1000 C CA . ARG A 1 127 ? 0.332 -9.541 7.554 1.00 48.41 127 ARG A CA 1
ATOM 1001 C C . ARG A 1 127 ? 1.601 -9.745 8.384 1.00 48.41 127 ARG A C 1
ATOM 1003 O O . ARG A 1 127 ? 1.895 -10.856 8.811 1.00 48.41 127 ARG A O 1
ATOM 1010 N N . ARG A 1 128 ? 2.351 -8.667 8.645 1.00 49.88 128 ARG A N 1
ATOM 1011 C CA . ARG A 1 128 ? 3.133 -8.654 9.882 1.00 49.88 128 ARG A CA 1
ATOM 1012 C C . ARG A 1 128 ? 2.084 -8.738 10.982 1.00 49.88 128 ARG A C 1
ATOM 1014 O O . ARG A 1 128 ? 1.268 -7.826 11.110 1.00 49.88 128 ARG A O 1
ATOM 1021 N N . LYS A 1 129 ? 2.053 -9.869 11.690 1.00 53.06 129 LYS A N 1
ATOM 1022 C CA . LYS A 1 129 ? 1.298 -10.050 12.931 1.00 53.06 129 LYS A CA 1
ATOM 1023 C C . LYS A 1 129 ? 1.997 -9.167 13.961 1.00 53.06 129 LYS A C 1
ATOM 1025 O O . LYS A 1 129 ? 2.841 -9.634 14.708 1.00 53.06 129 LYS A O 1
ATOM 1030 N N . ALA A 1 130 ? 1.774 -7.863 13.829 1.00 65.44 130 ALA A N 1
ATOM 1031 C CA . ALA A 1 130 ? 2.504 -6.845 14.552 1.00 65.44 130 ALA A CA 1
ATOM 1032 C C . ALA A 1 130 ? 2.166 -7.007 16.032 1.00 65.44 130 ALA A C 1
ATOM 1034 O O . ALA A 1 130 ? 0.995 -6.963 16.412 1.00 65.44 130 ALA A O 1
ATOM 1035 N N . GLU A 1 131 ? 3.197 -7.305 16.813 1.00 74.56 131 GLU A N 1
ATOM 1036 C CA . GLU A 1 131 ? 3.075 -7.681 18.214 1.00 74.56 131 GLU A CA 1
ATOM 1037 C C . GLU A 1 131 ? 2.463 -6.526 19.004 1.00 74.56 131 GLU A C 1
ATOM 1039 O O . GLU A 1 131 ? 2.676 -5.349 18.691 1.00 74.56 131 GLU A O 1
ATOM 1044 N N . LEU A 1 132 ? 1.632 -6.852 19.986 1.00 82.25 132 LEU A N 1
ATOM 1045 C CA . LEU A 1 132 ? 1.025 -5.830 20.827 1.00 82.25 132 LEU A CA 1
ATOM 1046 C C . LEU A 1 132 ? 2.108 -5.257 21.749 1.00 82.25 132 LEU A C 1
ATOM 1048 O O . LEU A 1 132 ? 2.908 -6.033 22.273 1.00 82.25 132 LEU A O 1
ATOM 1052 N N . PRO A 1 133 ? 2.167 -3.928 21.953 1.00 82.94 133 PRO A N 1
ATOM 1053 C CA . PRO A 1 133 ? 3.096 -3.351 22.911 1.00 82.94 133 PRO A CA 1
ATOM 1054 C C . PRO A 1 133 ? 2.767 -3.867 24.313 1.00 82.94 133 PRO A C 1
ATOM 1056 O O . PRO A 1 133 ? 1.608 -4.163 24.615 1.00 82.94 133 PRO A O 1
ATOM 1059 N N . GLN A 1 134 ? 3.777 -3.939 25.178 1.00 81.75 134 GLN A N 1
ATOM 1060 C CA . GLN A 1 134 ? 3.586 -4.329 26.572 1.00 81.75 134 GLN A CA 1
ATOM 1061 C C . GLN A 1 134 ? 2.498 -3.464 27.232 1.00 81.75 134 GLN A C 1
ATOM 1063 O O . GLN A 1 134 ? 2.446 -2.253 27.024 1.00 81.75 134 GLN A O 1
ATOM 1068 N N . GLY A 1 135 ? 1.610 -4.107 27.991 1.00 84.44 135 GLY A N 1
ATOM 1069 C CA . GLY A 1 135 ? 0.421 -3.480 28.572 1.00 84.44 135 GLY A CA 1
ATOM 1070 C C . GLY A 1 135 ? -0.854 -3.655 27.742 1.00 84.44 135 GLY A C 1
ATOM 1071 O O . GLY A 1 135 ? -1.928 -3.630 28.322 1.00 84.44 135 GLY A O 1
ATOM 1072 N N . PHE A 1 136 ? -0.783 -3.925 26.433 1.00 89.94 136 PHE A N 1
ATOM 1073 C CA . PHE A 1 136 ? -1.981 -4.187 25.625 1.00 89.94 136 PHE A CA 1
ATOM 1074 C C . PHE A 1 136 ? -2.359 -5.666 25.558 1.00 89.94 136 PHE A C 1
ATOM 1076 O O . PHE A 1 136 ? -1.514 -6.557 25.516 1.00 89.94 136 PHE A O 1
ATOM 1083 N N . THR A 1 137 ? -3.661 -5.915 25.459 1.00 91.75 137 THR A N 1
ATOM 1084 C CA . THR A 1 137 ? -4.260 -7.247 25.302 1.00 91.75 137 THR A CA 1
ATOM 1085 C C . THR A 1 137 ? -5.445 -7.170 24.326 1.00 91.75 137 THR A C 1
ATOM 1087 O O . THR A 1 137 ? -5.832 -6.085 23.885 1.00 91.75 137 THR A O 1
ATOM 1090 N N . THR A 1 138 ? -5.981 -8.315 23.901 1.00 91.88 138 THR A N 1
ATOM 1091 C CA . THR A 1 138 ? -7.078 -8.407 22.925 1.00 91.88 138 THR A CA 1
ATOM 1092 C C . THR A 1 138 ? -8.216 -9.274 23.419 1.00 91.88 138 THR A C 1
ATOM 1094 O O . THR A 1 138 ? -7.983 -10.403 23.847 1.00 91.88 138 THR A O 1
ATOM 1097 N N . ILE A 1 139 ? -9.446 -8.801 23.229 1.00 91.69 139 ILE A N 1
ATOM 1098 C CA . ILE A 1 139 ? -10.647 -9.637 23.298 1.00 91.69 139 ILE A CA 1
ATOM 1099 C C . ILE A 1 139 ? -11.025 -10.142 21.904 1.00 91.69 139 ILE A C 1
ATOM 1101 O O . ILE A 1 139 ? -10.755 -9.480 20.900 1.00 91.69 139 ILE A O 1
ATOM 1105 N N . SER A 1 140 ? -11.690 -11.296 21.837 1.00 90.00 140 SER A N 1
ATOM 1106 C CA . SER A 1 140 ? -12.398 -11.719 20.626 1.00 90.00 140 SER A CA 1
ATOM 1107 C C . SER A 1 140 ? -13.787 -11.082 20.624 1.00 90.00 140 SER A C 1
ATOM 1109 O O . SER A 1 140 ? -14.607 -11.381 21.489 1.00 90.00 140 SER A O 1
ATOM 1111 N N . PHE A 1 141 ? -14.047 -10.191 19.671 1.00 89.06 141 PHE A N 1
ATOM 1112 C CA . PHE A 1 141 ? -15.314 -9.484 19.515 1.00 89.06 141 PHE A CA 1
ATOM 1113 C C . PHE A 1 141 ? -15.857 -9.764 18.112 1.00 89.06 141 PHE A C 1
ATOM 1115 O O . PHE A 1 141 ? -15.231 -9.386 17.121 1.00 89.06 141 PHE A O 1
ATOM 1122 N N . HIS A 1 142 ? -16.977 -10.489 18.007 1.00 86.19 142 HIS A N 1
ATOM 1123 C CA . HIS A 1 142 ? -17.562 -10.920 16.721 1.00 86.19 142 HIS A CA 1
ATOM 1124 C C . HIS A 1 142 ? -16.537 -11.572 15.766 1.00 86.19 142 HIS A C 1
ATOM 1126 O O . HIS A 1 142 ? -16.461 -11.267 14.577 1.00 86.19 142 HIS A O 1
ATOM 1132 N N . GLY A 1 143 ? -15.683 -12.447 16.314 1.00 80.94 143 GLY A N 1
ATOM 1133 C CA . GLY A 1 143 ? -14.624 -13.148 15.572 1.00 80.94 143 GLY A CA 1
ATOM 1134 C C . GLY A 1 143 ? -13.422 -12.283 15.163 1.00 80.94 143 GLY A C 1
ATOM 1135 O O . GLY A 1 143 ? -12.516 -12.781 14.496 1.00 80.94 143 GLY A O 1
ATOM 1136 N N . SER A 1 144 ? -13.388 -11.009 15.560 1.00 87.44 144 SER A N 1
ATOM 1137 C CA . SER A 1 144 ? -12.284 -10.080 15.303 1.00 87.44 144 SER A CA 1
ATOM 1138 C C . SER A 1 144 ? -11.532 -9.746 16.597 1.00 87.44 144 SER A C 1
ATOM 1140 O O . SER A 1 144 ? -12.170 -9.524 17.626 1.00 87.44 144 SER A O 1
ATOM 1142 N N . PRO A 1 145 ? -10.189 -9.665 16.586 1.00 90.69 145 PRO A N 1
ATOM 1143 C CA . PRO A 1 145 ? -9.439 -9.199 17.745 1.00 90.69 145 PRO A CA 1
ATOM 1144 C C . PRO A 1 145 ? -9.649 -7.692 17.938 1.00 90.69 145 PRO A C 1
ATOM 1146 O O . PRO A 1 145 ? -9.426 -6.907 17.014 1.00 90.69 145 PRO A O 1
ATOM 1149 N N . VAL A 1 146 ? -10.042 -7.295 19.146 1.00 92.88 146 VAL A N 1
ATOM 1150 C CA . VAL A 1 146 ? -10.181 -5.893 19.559 1.00 92.88 146 VAL A CA 1
ATOM 1151 C C . VAL A 1 146 ? -9.233 -5.624 20.717 1.00 92.88 146 VAL A C 1
ATOM 1153 O O . VAL A 1 146 ? -9.285 -6.297 21.745 1.00 92.88 146 VAL A O 1
ATOM 1156 N N . VAL A 1 147 ? -8.354 -4.643 20.532 1.00 94.00 147 VAL A N 1
ATOM 1157 C CA . VAL A 1 147 ? -7.328 -4.250 21.497 1.00 94.00 147 VAL A CA 1
ATOM 1158 C C . VAL A 1 147 ? -7.934 -3.429 22.631 1.00 94.00 147 VAL A C 1
ATOM 1160 O O . VAL A 1 147 ? -8.715 -2.503 22.397 1.00 94.00 147 VAL A O 1
ATOM 1163 N N . TYR A 1 148 ? -7.511 -3.727 23.855 1.00 94.31 148 TYR A N 1
ATOM 1164 C CA . TYR A 1 148 ? -7.816 -2.953 25.051 1.00 94.31 148 TYR A CA 1
ATOM 1165 C C . TYR A 1 148 ? -6.572 -2.772 25.928 1.00 94.31 148 TYR A C 1
ATOM 1167 O O . TYR A 1 148 ? -5.605 -3.534 25.839 1.00 94.31 148 TYR A O 1
ATOM 1175 N N . ASP A 1 149 ? -6.613 -1.725 26.742 1.00 92.06 149 ASP A N 1
ATOM 1176 C CA . ASP A 1 149 ? -5.668 -1.423 27.806 1.00 92.06 149 ASP A CA 1
ATOM 1177 C C . ASP A 1 149 ? -6.332 -1.808 29.147 1.00 92.06 149 ASP A C 1
ATOM 1179 O O . ASP A 1 149 ? -7.357 -1.219 29.509 1.00 92.06 149 ASP A O 1
ATOM 1183 N N . PRO A 1 150 ? -5.824 -2.825 29.864 1.00 89.31 150 PRO A N 1
ATOM 1184 C CA . PRO A 1 150 ? -6.370 -3.268 31.139 1.00 89.31 150 PRO A CA 1
ATOM 1185 C C . PRO A 1 150 ? -6.002 -2.323 32.290 1.00 89.31 150 PRO A C 1
ATOM 1187 O O . PRO A 1 150 ? -6.697 -2.339 33.300 1.00 89.31 150 PRO A O 1
ATOM 1190 N N . ASN A 1 151 ? -4.945 -1.513 32.150 1.00 87.69 151 ASN A N 1
ATOM 1191 C CA . ASN A 1 151 ? -4.477 -0.602 33.196 1.00 87.69 151 ASN A CA 1
ATOM 1192 C C . ASN A 1 151 ? -5.308 0.686 33.194 1.00 87.69 151 ASN A C 1
ATOM 1194 O O . ASN A 1 151 ? -5.722 1.156 34.247 1.00 87.69 151 ASN A O 1
ATOM 1198 N N . GLU A 1 152 ? -5.586 1.230 32.006 1.00 88.06 152 GLU A N 1
ATOM 1199 C CA . GLU A 1 152 ? -6.452 2.408 31.839 1.00 88.06 152 GLU A CA 1
ATOM 1200 C C . GLU A 1 152 ? -7.953 2.048 31.784 1.00 88.06 152 GLU A C 1
ATOM 1202 O O . GLU A 1 152 ? -8.805 2.935 31.782 1.00 88.06 152 GLU A O 1
ATOM 1207 N N . GLY A 1 153 ? -8.308 0.759 31.696 1.00 90.75 153 GLY A N 1
ATOM 1208 C CA . GLY A 1 153 ? -9.702 0.310 31.565 1.00 90.75 153 GLY A CA 1
ATOM 1209 C C . GLY A 1 153 ? -10.365 0.718 30.239 1.00 90.75 153 GLY A C 1
ATOM 1210 O O . GLY A 1 153 ? -11.589 0.883 30.178 1.00 90.75 153 GLY A O 1
ATOM 1211 N N . LEU A 1 154 ? -9.567 0.906 29.179 1.00 94.56 154 LEU A N 1
ATOM 1212 C CA . LEU A 1 154 ? -10.018 1.441 27.892 1.00 94.56 154 LEU A CA 1
ATOM 1213 C C . LEU A 1 154 ? -9.989 0.403 26.768 1.00 94.56 154 LEU A C 1
ATOM 1215 O O . LEU A 1 154 ? -9.016 -0.323 26.591 1.00 94.56 154 LEU A O 1
ATOM 1219 N N . ILE A 1 155 ? -10.999 0.422 25.902 1.00 95.50 155 ILE A N 1
ATOM 1220 C CA . ILE A 1 155 ? -11.115 -0.448 24.725 1.00 95.50 155 ILE A CA 1
ATOM 1221 C C . ILE A 1 155 ? -11.131 0.357 23.419 1.00 95.50 155 ILE A C 1
ATOM 1223 O O . ILE A 1 155 ? -11.697 1.449 23.345 1.00 95.50 155 ILE A O 1
ATOM 1227 N N . ASN A 1 156 ? -10.509 -0.180 22.363 1.00 96.06 156 ASN A N 1
ATOM 1228 C CA . ASN A 1 156 ? -10.437 0.463 21.052 1.00 96.06 156 ASN A CA 1
ATOM 1229 C C . ASN A 1 156 ? -11.795 0.407 20.321 1.00 96.06 156 ASN A C 1
ATOM 1231 O O . ASN A 1 156 ? -12.095 -0.517 19.562 1.00 96.06 156 ASN A O 1
ATOM 1235 N N . ALA A 1 157 ? -12.604 1.451 20.500 1.00 96.12 157 ALA A N 1
ATOM 1236 C CA . ALA A 1 157 ? -13.915 1.612 19.874 1.00 96.12 157 ALA A CA 1
ATOM 1237 C C . ALA A 1 157 ? -13.879 1.619 18.340 1.00 96.12 157 ALA A C 1
ATOM 1239 O O . ALA A 1 157 ? -14.841 1.220 17.685 1.00 96.12 157 ALA A O 1
ATOM 1240 N N . THR A 1 158 ? -12.760 2.043 17.741 1.00 95.50 158 THR A N 1
ATOM 1241 C CA . THR A 1 158 ? -12.594 1.969 16.281 1.00 95.50 158 THR A CA 1
ATOM 1242 C C . THR A 1 158 ? -12.527 0.514 15.813 1.00 95.50 158 THR A C 1
ATOM 1244 O O . THR A 1 158 ? -13.075 0.183 14.764 1.00 95.50 158 THR A O 1
ATOM 1247 N N . GLN A 1 159 ? -11.898 -0.367 16.592 1.00 94.19 159 GLN A N 1
ATOM 1248 C CA . GLN A 1 159 ? -11.850 -1.799 16.300 1.00 94.19 159 GLN A CA 1
ATOM 1249 C C . GLN A 1 159 ? -13.176 -2.503 16.628 1.00 94.19 159 GLN A C 1
ATOM 1251 O O . GLN A 1 159 ? -13.584 -3.349 15.835 1.00 94.19 159 GLN A O 1
ATOM 1256 N N . LEU A 1 160 ? -13.893 -2.097 17.689 1.00 94.44 160 LEU A N 1
ATOM 1257 C CA . LEU A 1 160 ? -15.257 -2.578 17.974 1.00 94.44 160 LEU A CA 1
ATOM 1258 C C . LEU A 1 160 ? -16.200 -2.378 16.777 1.00 94.44 160 LEU A C 1
ATOM 1260 O O . LEU A 1 160 ? -16.814 -3.338 16.319 1.00 94.44 160 LEU A O 1
ATOM 1264 N N . LEU A 1 161 ? -16.273 -1.163 16.216 1.00 94.56 161 LEU A N 1
ATOM 1265 C CA . LEU A 1 161 ? -17.128 -0.912 15.047 1.00 94.56 161 LEU A CA 1
ATOM 1266 C C . LEU A 1 161 ? -16.655 -1.664 13.796 1.00 94.56 161 LEU A C 1
ATOM 1268 O O . LEU A 1 161 ? -17.476 -2.217 13.065 1.00 94.56 161 LEU A O 1
ATOM 1272 N N . ASN A 1 162 ? -15.340 -1.732 13.559 1.00 92.50 162 ASN A N 1
ATOM 1273 C CA . ASN A 1 162 ? -14.791 -2.465 12.416 1.00 92.50 162 ASN A CA 1
ATOM 1274 C C . ASN A 1 162 ? -15.114 -3.970 12.474 1.00 92.50 162 ASN A C 1
ATOM 1276 O O . ASN A 1 162 ? -15.371 -4.565 11.427 1.00 92.50 162 ASN A O 1
ATOM 1280 N N . ALA A 1 163 ? -15.129 -4.577 13.667 1.00 91.50 163 ALA A N 1
ATOM 1281 C CA . ALA A 1 163 ? -15.465 -5.989 13.864 1.00 91.50 163 ALA A CA 1
ATOM 1282 C C . ALA A 1 163 ? -16.884 -6.326 13.371 1.00 91.50 163 ALA A C 1
ATOM 1284 O O . ALA A 1 163 ? -17.089 -7.344 12.713 1.00 91.50 163 ALA A O 1
ATOM 1285 N N . VAL A 1 164 ? -17.841 -5.421 13.604 1.00 91.81 164 VAL A N 1
ATOM 1286 C CA . VAL A 1 164 ? -19.230 -5.525 13.119 1.00 91.81 164 VAL A CA 1
ATOM 1287 C C . VAL A 1 164 ? -19.468 -4.811 11.780 1.00 91.81 164 VAL A C 1
ATOM 1289 O O . VAL A 1 164 ? -20.607 -4.640 11.355 1.00 91.81 164 VAL A O 1
ATOM 1292 N N . LYS A 1 165 ? -18.395 -4.415 11.079 1.00 91.69 165 LYS A N 1
ATOM 1293 C CA . LYS A 1 165 ? -18.413 -3.729 9.769 1.00 91.69 165 LYS A CA 1
ATOM 1294 C C . LYS A 1 165 ? -19.165 -2.387 9.753 1.00 91.69 165 LYS A C 1
ATOM 1296 O O . LYS A 1 165 ? -19.543 -1.912 8.681 1.00 91.69 165 LYS A O 1
ATOM 1301 N N . LEU A 1 166 ? -19.343 -1.745 10.908 1.00 91.88 166 LEU A N 1
ATOM 1302 C CA . LEU A 1 166 ? -19.908 -0.401 10.992 1.00 91.88 166 LEU A CA 1
ATOM 1303 C C . LEU A 1 166 ? -18.863 0.649 10.604 1.00 91.88 166 LEU A C 1
ATOM 1305 O O . LEU A 1 166 ? -17.681 0.556 10.937 1.00 91.88 166 LEU A O 1
ATOM 1309 N N . ALA A 1 167 ? -19.307 1.668 9.873 1.00 89.94 167 ALA A N 1
ATOM 1310 C CA . ALA A 1 167 ? -18.425 2.698 9.351 1.00 89.94 167 ALA A CA 1
ATOM 1311 C C . ALA A 1 167 ? -17.931 3.641 10.460 1.00 89.94 167 ALA A C 1
ATOM 1313 O O . ALA A 1 167 ? -18.667 4.004 11.375 1.00 89.94 167 ALA A O 1
ATOM 1314 N N . ARG A 1 168 ? -16.687 4.124 10.330 1.00 89.06 168 ARG A N 1
ATOM 1315 C CA . ARG A 1 168 ? -16.030 5.005 11.316 1.00 89.06 168 ARG A CA 1
ATOM 1316 C C . ARG A 1 168 ? -16.843 6.255 11.687 1.00 89.06 168 ARG A C 1
ATOM 1318 O O . ARG A 1 168 ? -16.695 6.740 12.806 1.00 89.06 168 ARG A O 1
ATOM 1325 N N . PHE A 1 169 ? -17.680 6.775 10.785 1.00 92.25 169 PHE A N 1
ATOM 1326 C CA . PHE A 1 169 ? -18.493 7.962 11.067 1.00 92.25 169 PHE A CA 1
ATOM 1327 C C . PHE A 1 169 ? -19.505 7.734 12.201 1.00 92.25 169 PHE A C 1
ATOM 1329 O O . PHE A 1 169 ? -19.787 8.682 12.924 1.00 92.25 169 PHE A O 1
ATOM 1336 N N . ASN A 1 170 ? -19.962 6.496 12.431 1.00 92.44 170 ASN A N 1
ATOM 1337 C CA . ASN A 1 170 ? -20.840 6.149 13.554 1.00 92.44 170 ASN A CA 1
ATOM 1338 C C . ASN A 1 170 ? -20.172 6.437 14.908 1.00 92.44 170 ASN A C 1
ATOM 1340 O O . ASN A 1 170 ? -20.811 6.967 15.808 1.00 92.44 170 ASN A O 1
ATOM 1344 N N . LEU A 1 171 ? -18.864 6.174 15.039 1.00 94.12 171 LEU A N 1
ATOM 1345 C CA . LEU A 1 171 ? -18.118 6.505 16.257 1.00 94.12 171 LEU A CA 1
ATOM 1346 C C . LEU A 1 171 ? -17.970 8.019 16.440 1.00 94.12 171 LEU A C 1
ATOM 1348 O O . LEU A 1 171 ? -18.005 8.515 17.561 1.00 94.12 171 LEU A O 1
ATOM 1352 N N . THR A 1 172 ? -17.801 8.763 15.345 1.00 93.06 172 THR A N 1
ATOM 1353 C CA . THR A 1 172 ? -17.770 10.232 15.388 1.00 93.06 172 THR A CA 1
ATOM 1354 C C . THR A 1 172 ? -19.134 10.806 15.763 1.00 93.06 172 THR A C 1
ATOM 1356 O O . THR A 1 172 ? -19.181 11.717 16.577 1.00 93.06 172 THR A O 1
ATOM 1359 N N . TYR A 1 173 ? -20.226 10.256 15.229 1.00 94.25 173 TYR A N 1
ATOM 1360 C CA . TYR A 1 173 ? -21.592 10.618 15.605 1.00 94.25 173 TYR A CA 1
ATOM 1361 C C . TYR A 1 173 ? -21.830 10.381 17.104 1.00 94.25 173 TYR A C 1
ATOM 1363 O O . TYR A 1 173 ? -22.072 11.336 17.836 1.00 94.25 173 TYR A O 1
ATOM 1371 N N . PHE A 1 174 ? -21.615 9.151 17.580 1.00 94.75 174 PHE A N 1
ATOM 1372 C CA . PHE A 1 174 ? -21.781 8.758 18.984 1.00 94.75 174 PHE A CA 1
ATOM 1373 C C . PHE A 1 174 ? -21.025 9.670 19.967 1.00 94.75 174 PHE A C 1
ATOM 1375 O O . PHE A 1 174 ? -21.594 10.153 20.945 1.00 94.75 174 PHE A O 1
ATOM 1382 N N . LEU A 1 175 ? -19.744 9.945 19.687 1.00 93.62 175 LEU A N 1
ATOM 1383 C CA . LEU A 1 175 ? -18.873 10.770 20.539 1.00 93.62 175 LEU A CA 1
ATOM 1384 C C . LEU A 1 175 ? -19.108 12.283 20.406 1.00 93.62 175 LEU A C 1
ATOM 1386 O O . LEU A 1 175 ? -18.503 13.047 21.161 1.00 93.62 175 LEU A O 1
ATOM 1390 N N . ASN A 1 176 ? -19.917 12.717 19.437 1.00 92.81 176 ASN A N 1
ATOM 1391 C CA . ASN A 1 176 ? -20.370 14.101 19.309 1.00 92.81 176 ASN A CA 1
ATOM 1392 C C . ASN A 1 176 ? -21.736 14.296 19.986 1.00 92.81 176 ASN A C 1
ATOM 1394 O O . ASN A 1 176 ? -21.963 15.349 20.572 1.00 92.81 176 ASN A O 1
ATOM 1398 N N . SER A 1 177 ? -22.607 13.279 19.958 1.00 92.19 177 SER A N 1
ATOM 1399 C CA . SER A 1 177 ? -23.862 13.242 20.726 1.00 92.19 177 SER A CA 1
ATOM 1400 C C . SER A 1 177 ? -23.622 13.182 22.241 1.00 92.19 177 SER A C 1
ATOM 1402 O O . SER A 1 177 ? -24.455 13.648 23.012 1.00 92.19 177 SER A O 1
ATOM 1404 N N . HIS A 1 178 ? -22.469 12.655 22.666 1.00 90.81 178 HIS A N 1
ATOM 1405 C CA . HIS A 1 178 ? -22.083 12.509 24.071 1.00 90.81 178 HIS A CA 1
ATOM 1406 C C . HIS A 1 178 ? -20.714 13.166 24.353 1.00 90.81 178 HIS A C 1
ATOM 1408 O O . HIS A 1 178 ? -19.707 12.468 24.514 1.00 90.81 178 HIS A O 1
ATOM 1414 N N . PRO A 1 179 ? -20.632 14.511 24.392 1.00 87.00 179 PRO A N 1
ATOM 1415 C CA . PRO A 1 179 ? -19.362 15.230 24.530 1.00 87.00 179 PRO A CA 1
ATOM 1416 C C . PRO A 1 179 ? -18.674 15.019 25.888 1.00 87.00 179 PRO A C 1
ATOM 1418 O O . PRO A 1 179 ? -17.466 15.214 25.981 1.00 87.00 179 PRO A O 1
ATOM 1421 N N . THR A 1 180 ? -19.416 14.590 26.913 1.00 89.12 180 THR A N 1
ATOM 1422 C CA . THR A 1 180 ? -18.907 14.269 28.256 1.00 89.12 180 THR A CA 1
ATOM 1423 C C . THR A 1 180 ? -18.100 12.970 28.316 1.00 89.12 180 THR A C 1
ATOM 1425 O O . THR A 1 180 ? -17.378 12.754 29.284 1.00 89.12 180 THR A O 1
ATOM 1428 N N . PHE A 1 181 ? -18.184 12.092 27.309 1.00 90.31 181 PHE A N 1
ATOM 1429 C CA . PHE A 1 181 ? -17.436 10.835 27.322 1.00 90.31 181 PHE A CA 1
ATOM 1430 C C . PHE A 1 181 ? -15.946 11.055 27.041 1.00 90.31 181 PHE A C 1
ATOM 1432 O O . PHE A 1 181 ? -15.546 11.450 25.938 1.00 90.31 181 PHE A O 1
ATOM 1439 N N . HIS A 1 182 ? -15.115 10.706 28.027 1.00 89.12 182 HIS A N 1
ATOM 1440 C CA . HIS A 1 182 ? -13.665 10.701 27.886 1.00 89.12 182 HIS A CA 1
ATOM 1441 C C . HIS A 1 182 ? -13.210 9.765 26.748 1.00 89.12 182 HIS A C 1
ATOM 1443 O O . HIS A 1 182 ? -13.680 8.630 26.613 1.00 89.12 182 HIS A O 1
ATOM 1449 N N . LYS A 1 183 ? -12.277 10.245 25.914 1.00 92.69 183 LYS A N 1
ATOM 1450 C CA . LYS A 1 183 ? -11.772 9.523 24.737 1.00 92.69 183 LYS A CA 1
ATOM 1451 C C . LYS A 1 183 ? -10.285 9.776 24.499 1.00 92.69 183 LYS A C 1
ATOM 1453 O O . LYS A 1 183 ? -9.862 10.914 24.314 1.00 92.69 183 LYS A O 1
ATOM 1458 N N . THR A 1 184 ? -9.510 8.703 24.370 1.00 93.25 184 THR A N 1
ATOM 1459 C CA . THR A 1 184 ? -8.067 8.767 24.084 1.00 93.25 184 THR A CA 1
ATOM 1460 C C . THR A 1 184 ? -7.814 8.397 22.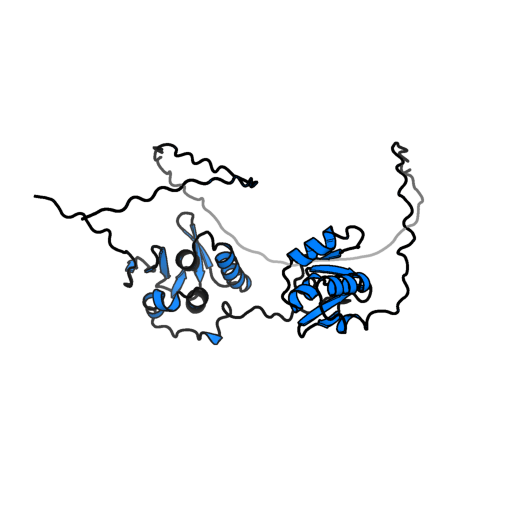622 1.00 93.25 184 THR A C 1
ATOM 1462 O O . THR A 1 184 ? -8.142 7.295 22.184 1.00 93.25 184 THR A O 1
ATOM 1465 N N . ILE A 1 185 ? -7.233 9.298 21.822 1.00 93.12 185 ILE A N 1
ATOM 1466 C CA . ILE A 1 185 ? -6.962 9.043 20.393 1.00 93.12 185 ILE A CA 1
ATOM 1467 C C . ILE A 1 185 ? -5.499 8.636 20.203 1.00 93.12 185 ILE A C 1
ATOM 1469 O O . ILE A 1 185 ? -4.612 9.486 20.134 1.00 93.12 185 ILE A O 1
ATOM 1473 N N . ARG A 1 186 ? -5.243 7.334 20.035 1.00 91.19 186 ARG A N 1
ATOM 1474 C CA . ARG A 1 186 ? -3.898 6.800 19.775 1.00 91.19 186 ARG A CA 1
ATOM 1475 C C . ARG A 1 186 ? -3.625 6.771 18.263 1.00 91.19 186 ARG A C 1
ATOM 1477 O O . ARG A 1 186 ? -4.394 6.207 17.478 1.00 91.19 186 ARG A O 1
ATOM 1484 N N . ARG A 1 187 ? -2.536 7.420 17.833 1.00 87.00 187 ARG A N 1
ATOM 1485 C CA . ARG A 1 187 ? -2.081 7.527 16.429 1.00 87.00 187 ARG A CA 1
ATOM 1486 C C . ARG A 1 187 ? -0.719 6.838 16.266 1.00 87.00 187 ARG A C 1
ATOM 1488 O O . ARG A 1 187 ? 0.019 6.709 17.233 1.00 87.00 187 ARG A O 1
ATOM 1495 N N . GLY A 1 188 ? -0.370 6.422 15.047 1.00 81.81 188 GLY A N 1
ATOM 1496 C CA . GLY A 1 188 ? 0.932 5.810 14.754 1.00 81.81 188 GLY A CA 1
ATOM 1497 C C . GLY A 1 188 ? 0.875 4.287 14.646 1.00 81.81 188 GLY A C 1
ATOM 1498 O O . GLY A 1 188 ? 0.635 3.777 13.555 1.00 81.81 188 GLY A O 1
ATOM 1499 N N . TYR A 1 189 ? 1.129 3.563 15.743 1.00 80.81 189 TYR A N 1
ATOM 1500 C CA . TYR A 1 189 ? 1.313 2.105 15.713 1.00 80.81 189 TYR A CA 1
ATOM 1501 C C . TYR A 1 189 ? 0.030 1.358 15.284 1.00 80.81 189 TYR A C 1
ATOM 1503 O O . TYR A 1 189 ? -0.938 1.369 16.045 1.00 80.81 189 TYR A O 1
ATOM 1511 N N . PRO A 1 190 ? -0.021 0.694 14.107 1.00 81.25 190 PRO A N 1
ATOM 1512 C CA . PRO A 1 190 ? -1.292 0.248 13.525 1.00 81.25 190 PRO A CA 1
ATOM 1513 C C . PRO A 1 190 ? -2.141 -0.713 14.382 1.00 81.25 190 PRO A C 1
ATOM 1515 O O . PRO A 1 190 ? -3.358 -0.525 14.394 1.00 81.25 190 PRO A O 1
ATOM 1518 N N . PRO A 1 191 ? -1.577 -1.692 15.127 1.00 84.88 191 PRO A N 1
ATOM 1519 C CA . PRO A 1 191 ? -2.357 -2.546 16.033 1.00 84.88 191 PRO A CA 1
ATOM 1520 C C . PRO A 1 191 ? -3.100 -1.786 17.134 1.00 84.88 191 PRO A C 1
ATOM 1522 O O . PRO A 1 191 ? -4.218 -2.156 17.475 1.00 84.88 191 PRO A O 1
ATOM 1525 N N . CYS A 1 192 ? -2.509 -0.708 17.654 1.00 87.69 192 CYS A N 1
ATOM 1526 C CA . CYS A 1 192 ? -3.078 0.105 18.735 1.00 87.69 192 CYS A CA 1
ATOM 1527 C C . CYS A 1 192 ? -3.609 1.458 18.235 1.00 87.69 192 CYS A C 1
ATOM 1529 O O . CYS A 1 192 ? -3.875 2.359 19.028 1.00 87.69 192 CYS A O 1
ATOM 1531 N N . GLN A 1 193 ? -3.750 1.641 16.919 1.00 90.69 193 GLN A N 1
ATOM 1532 C CA . GLN A 1 193 ? -4.293 2.870 16.357 1.00 90.69 193 GLN A CA 1
ATOM 1533 C C . GLN A 1 193 ? -5.820 2.874 16.490 1.00 90.69 193 GLN A C 1
ATOM 1535 O O . GLN A 1 193 ? -6.499 1.920 16.102 1.00 90.69 193 GLN A O 1
ATOM 1540 N N . GLY A 1 194 ? -6.380 3.972 16.993 1.00 93.50 194 GLY A N 1
ATOM 1541 C CA . GLY A 1 194 ? -7.824 4.122 17.140 1.00 93.50 194 GLY A CA 1
ATOM 1542 C C . GLY A 1 194 ? -8.220 5.130 18.207 1.00 93.50 194 GLY A C 1
ATOM 1543 O O . GLY A 1 194 ? -7.379 5.764 18.845 1.00 93.50 194 GLY A O 1
ATOM 1544 N N . THR A 1 195 ? -9.528 5.271 18.383 1.00 95.50 195 THR A N 1
ATOM 1545 C CA . THR A 1 195 ? -10.116 5.956 19.535 1.00 95.50 195 THR A CA 1
ATOM 1546 C C . THR A 1 195 ? -10.430 4.923 20.610 1.00 95.50 195 THR A C 1
ATOM 1548 O O . THR A 1 195 ? -11.107 3.933 20.331 1.00 95.50 195 THR A O 1
ATOM 1551 N N . TYR A 1 196 ? -9.942 5.175 21.817 1.00 96.12 196 TYR A N 1
ATOM 1552 C CA . TYR A 1 196 ? -10.143 4.381 23.020 1.00 96.12 196 TYR A CA 1
ATOM 1553 C C . TYR A 1 196 ? -11.175 5.066 23.922 1.00 96.12 196 TYR A C 1
ATOM 1555 O O . TYR A 1 196 ? -11.149 6.290 24.054 1.00 96.12 196 TYR A O 1
ATOM 1563 N N . ILE A 1 197 ? -12.073 4.279 24.510 1.00 96.00 197 ILE A N 1
ATOM 1564 C CA . ILE A 1 197 ? -13.142 4.707 25.433 1.00 96.00 197 ILE A CA 1
ATOM 1565 C C . ILE A 1 197 ? -13.222 3.717 26.598 1.00 96.00 197 ILE A C 1
ATOM 1567 O O . ILE A 1 197 ? -12.741 2.591 26.461 1.00 96.00 197 ILE A O 1
ATOM 1571 N N . SER A 1 198 ? -13.842 4.095 27.717 1.00 94.75 198 SER A N 1
ATOM 1572 C CA . SER A 1 198 ? -14.032 3.172 28.845 1.00 94.75 198 SER A CA 1
ATOM 1573 C C . SER A 1 198 ? -14.910 1.976 28.457 1.00 94.75 198 SER A C 1
ATOM 1575 O O . SER A 1 198 ? -15.754 2.064 27.558 1.00 94.75 198 SER A O 1
ATOM 1577 N N . PHE A 1 199 ? -14.761 0.852 29.163 1.00 93.31 199 PHE A N 1
ATOM 1578 C CA . PHE A 1 199 ? -15.647 -0.304 28.985 1.00 93.31 199 PHE A CA 1
ATOM 1579 C C . PHE A 1 199 ? -17.134 0.037 29.179 1.00 93.31 199 PHE A C 1
ATOM 1581 O O . PHE A 1 199 ? -17.980 -0.493 28.459 1.00 93.31 199 PHE A O 1
ATOM 1588 N N . GLN A 1 200 ? -17.462 0.958 30.090 1.00 92.12 200 GLN A N 1
ATOM 1589 C CA . GLN A 1 200 ? -18.839 1.400 30.310 1.00 92.12 200 GLN A CA 1
ATOM 1590 C C . GLN A 1 200 ? -19.375 2.192 29.107 1.00 92.12 200 GLN A C 1
ATOM 1592 O O . GLN A 1 200 ? -20.450 1.881 28.594 1.00 92.12 200 GLN A O 1
ATOM 1597 N N . THR A 1 201 ? -18.600 3.142 28.576 1.00 93.69 201 THR A N 1
ATOM 1598 C CA . THR A 1 201 ? -18.956 3.865 27.346 1.00 93.69 201 THR A CA 1
ATOM 1599 C C . THR A 1 201 ? -19.048 2.922 26.140 1.00 93.69 201 THR A C 1
ATOM 1601 O O . THR A 1 201 ? -19.905 3.103 25.279 1.00 93.69 201 THR A O 1
ATOM 1604 N N . ALA A 1 202 ? -18.223 1.872 26.082 1.00 94.75 202 ALA A N 1
ATOM 1605 C CA . ALA A 1 202 ? -18.295 0.857 25.032 1.00 94.75 202 ALA A CA 1
ATOM 1606 C C . ALA A 1 202 ? -19.585 0.020 25.085 1.00 94.75 202 ALA A C 1
ATOM 1608 O O . ALA A 1 202 ? -20.095 -0.360 24.031 1.00 94.75 202 ALA A O 1
ATOM 1609 N N . ARG A 1 203 ? -20.155 -0.228 26.273 1.00 93.50 203 ARG A N 1
ATOM 1610 C CA . ARG A 1 203 ? -21.479 -0.864 26.408 1.00 93.50 203 ARG A CA 1
ATOM 1611 C C . ARG A 1 203 ? -22.589 0.038 25.871 1.00 93.50 203 ARG A C 1
ATOM 1613 O O . ARG A 1 203 ? -23.431 -0.450 25.125 1.00 93.50 203 ARG A O 1
ATOM 1620 N N . LEU A 1 204 ? -22.542 1.339 26.169 1.00 93.88 204 LEU A N 1
ATOM 1621 C CA . LEU A 1 204 ? -23.488 2.327 25.628 1.00 93.88 204 LEU A CA 1
ATOM 1622 C C . LEU A 1 204 ? -23.380 2.443 24.097 1.00 93.88 204 LEU A C 1
ATOM 1624 O O . LEU A 1 204 ? -24.394 2.426 23.407 1.00 93.88 204 LEU A O 1
ATOM 1628 N N . LEU A 1 205 ? -22.156 2.449 23.553 1.00 94.38 205 LEU A N 1
ATOM 1629 C CA . LEU A 1 205 ? -21.904 2.384 22.106 1.00 94.38 205 LEU A CA 1
ATOM 1630 C C . LEU A 1 205 ? -22.520 1.121 21.480 1.00 94.38 205 LEU A C 1
ATOM 1632 O O . LEU A 1 205 ? -23.118 1.187 20.408 1.00 94.38 205 LEU A O 1
ATOM 1636 N N . CYS A 1 206 ? -22.379 -0.032 22.140 1.00 94.12 206 CYS A N 1
ATOM 1637 C CA . CYS A 1 206 ? -22.987 -1.273 21.669 1.00 94.12 206 CYS A CA 1
ATOM 1638 C C . CYS A 1 206 ? -24.519 -1.208 21.717 1.00 94.12 206 CYS A C 1
ATOM 1640 O O . CYS A 1 206 ? -25.166 -1.624 20.762 1.00 94.12 206 CYS A O 1
ATOM 1642 N N . GLN A 1 207 ? -25.094 -0.631 22.774 1.00 93.44 207 GLN A N 1
ATOM 1643 C CA . GLN A 1 207 ? -26.537 -0.443 22.912 1.00 93.44 207 GLN A CA 1
ATOM 1644 C C . GLN A 1 207 ? -27.115 0.462 21.810 1.00 93.44 207 GLN A C 1
ATOM 1646 O O . GLN A 1 207 ? -28.103 0.083 21.186 1.00 93.44 207 GLN A O 1
ATOM 1651 N N . GLU A 1 208 ? -26.488 1.610 21.521 1.00 93.69 208 GLU A N 1
ATOM 1652 C CA . GLU A 1 208 ? -26.961 2.556 20.492 1.00 93.69 208 GLU A CA 1
ATOM 1653 C C . GLU A 1 208 ? -26.968 1.939 19.083 1.00 93.69 208 GLU A C 1
ATOM 1655 O O . GLU A 1 208 ? -27.900 2.154 18.311 1.00 93.69 208 GLU A O 1
ATOM 1660 N N . PHE A 1 209 ? -25.964 1.117 18.757 1.00 93.44 209 PHE A N 1
ATOM 1661 C CA . PHE A 1 209 ? -25.851 0.459 17.449 1.00 93.44 209 PHE A CA 1
ATOM 1662 C C . PHE A 1 209 ? -26.381 -0.986 17.412 1.00 93.44 209 PHE A C 1
ATOM 1664 O O . PHE A 1 209 ? -26.130 -1.692 16.435 1.00 93.44 209 PHE A O 1
ATOM 1671 N N . MET A 1 210 ? -27.114 -1.429 18.443 1.00 91.56 210 MET A N 1
ATOM 1672 C CA . MET A 1 210 ? -27.674 -2.790 18.570 1.00 91.56 210 MET A CA 1
ATOM 1673 C C . MET A 1 210 ? -26.632 -3.914 18.380 1.00 91.56 210 MET A C 1
ATOM 1675 O O . MET A 1 210 ? -26.904 -4.960 17.789 1.00 91.56 210 MET A O 1
ATOM 1679 N N . ILE A 1 211 ? -25.417 -3.691 18.878 1.00 92.38 211 ILE A N 1
ATOM 1680 C CA . ILE A 1 211 ? -24.316 -4.653 18.873 1.00 92.38 211 ILE A CA 1
ATOM 1681 C C . ILE A 1 211 ? -24.405 -5.517 20.135 1.00 92.38 211 ILE A C 1
ATOM 1683 O O . ILE A 1 211 ? -24.540 -4.992 21.239 1.00 92.38 211 ILE A O 1
ATOM 1687 N N . ASP A 1 212 ? -24.243 -6.834 19.997 1.00 88.69 212 ASP A N 1
ATOM 1688 C CA . ASP A 1 212 ? -24.089 -7.720 21.154 1.00 88.69 212 ASP A CA 1
ATOM 1689 C C . ASP A 1 212 ? -22.819 -7.368 21.954 1.00 88.69 212 ASP A C 1
ATOM 1691 O O . ASP A 1 212 ? -21.691 -7.505 21.467 1.00 88.69 212 ASP A O 1
ATOM 1695 N N . SER A 1 213 ? -23.035 -6.918 23.192 1.00 89.06 213 SER A N 1
ATOM 1696 C CA . SER A 1 213 ? -22.015 -6.516 24.160 1.00 89.06 213 SER A CA 1
ATOM 1697 C C . SER A 1 213 ? -21.500 -7.668 25.028 1.00 89.06 213 SER A C 1
ATOM 1699 O O . SER A 1 213 ? -20.603 -7.445 25.841 1.00 89.06 213 SER A O 1
ATOM 1701 N N . THR A 1 214 ? -22.002 -8.899 24.865 1.00 86.56 214 THR A N 1
ATOM 1702 C CA . THR A 1 214 ? -21.632 -10.068 25.687 1.00 86.56 214 THR A CA 1
ATOM 1703 C C . THR A 1 214 ? -20.117 -10.248 25.875 1.00 86.56 214 THR A C 1
ATOM 1705 O O . THR A 1 214 ? -19.696 -10.439 27.019 1.00 86.56 214 THR A O 1
ATOM 1708 N N . PRO A 1 215 ? -19.244 -10.094 24.855 1.00 83.88 215 PRO A N 1
ATOM 1709 C CA . PRO A 1 215 ? -17.799 -10.223 25.067 1.00 83.88 215 PRO A CA 1
ATOM 1710 C C . PRO A 1 215 ? -17.185 -9.099 25.929 1.00 83.88 215 PRO A C 1
ATOM 1712 O O . PRO A 1 215 ? -16.109 -9.284 26.486 1.00 83.88 215 PRO A O 1
ATOM 1715 N N . ILE A 1 216 ? -17.862 -7.953 26.068 1.00 86.44 216 ILE A N 1
ATOM 1716 C CA . ILE A 1 216 ? -17.455 -6.796 26.890 1.00 86.44 216 ILE A CA 1
ATOM 1717 C C . ILE A 1 216 ? -18.026 -6.884 28.318 1.00 86.44 216 ILE A C 1
ATOM 1719 O O . ILE A 1 216 ? -17.446 -6.343 29.260 1.00 86.44 216 ILE A O 1
ATOM 1723 N N . ASN A 1 217 ? -19.150 -7.575 28.519 1.00 80.56 217 ASN A N 1
ATOM 1724 C CA . ASN A 1 217 ? -19.853 -7.592 29.809 1.00 80.56 217 ASN A CA 1
ATOM 1725 C C . ASN A 1 217 ? -19.032 -8.223 30.951 1.00 80.56 217 ASN A C 1
ATOM 1727 O O . ASN A 1 217 ? -19.181 -7.816 32.100 1.00 80.56 217 ASN A O 1
ATOM 1731 N N . HIS A 1 218 ? -18.083 -9.106 30.630 1.00 72.31 218 HIS A N 1
ATOM 1732 C CA . HIS A 1 218 ? -17.129 -9.698 31.577 1.00 72.31 218 HIS A CA 1
ATOM 1733 C C . HIS A 1 218 ? -16.122 -8.688 32.169 1.00 72.31 218 HIS A C 1
ATOM 1735 O O . HIS A 1 218 ? -15.544 -8.935 33.225 1.00 72.31 218 HIS A O 1
ATOM 1741 N N . PHE A 1 219 ? -15.917 -7.536 31.523 1.00 70.75 219 PHE A N 1
ATOM 1742 C CA . PHE A 1 219 ? -15.019 -6.476 31.989 1.00 70.75 219 PHE A CA 1
ATOM 1743 C C . PHE A 1 219 ? -15.798 -5.475 32.846 1.00 70.75 219 PHE A C 1
ATOM 1745 O O . PHE A 1 219 ? -16.246 -4.442 32.347 1.00 70.75 219 PHE A O 1
ATOM 1752 N N . GLY A 1 220 ? -16.027 -5.795 34.125 1.00 56.28 220 GLY A N 1
ATOM 1753 C CA . GLY A 1 220 ? -16.811 -4.904 34.985 1.00 56.28 220 GLY A CA 1
ATOM 1754 C C . GLY A 1 220 ? -17.051 -5.322 36.435 1.00 56.28 220 GLY A C 1
ATOM 1755 O O . GLY A 1 220 ? -18.207 -5.416 36.822 1.00 56.28 220 GLY A O 1
ATOM 1756 N N . THR A 1 221 ? -15.991 -5.447 37.238 1.00 43.31 221 THR A N 1
ATOM 1757 C CA . THR A 1 221 ? -16.022 -5.160 38.693 1.00 43.31 221 THR A CA 1
ATOM 1758 C C . THR A 1 221 ? -14.645 -4.685 39.164 1.00 43.31 221 THR A C 1
ATOM 1760 O O . THR A 1 221 ? -13.949 -5.358 39.917 1.00 43.31 221 THR A O 1
ATOM 1763 N N . VAL A 1 222 ? -14.250 -3.495 38.712 1.00 38.12 222 VAL A N 1
ATOM 1764 C CA . VAL A 1 222 ? -13.317 -2.634 39.452 1.00 38.12 222 VAL A CA 1
ATOM 1765 C C . VAL A 1 222 ? -14.078 -1.335 39.696 1.00 38.12 222 VAL A C 1
ATOM 1767 O O . VAL A 1 222 ? -14.728 -0.826 38.782 1.00 38.12 222 VAL A O 1
ATOM 1770 N N . ALA A 1 223 ? -14.100 -0.876 40.947 1.00 34.09 223 ALA A N 1
ATOM 1771 C CA . ALA A 1 223 ? -14.900 0.271 41.371 1.00 34.09 223 ALA A CA 1
ATOM 1772 C C . ALA A 1 223 ? -14.494 1.561 40.625 1.00 34.09 223 ALA A C 1
ATOM 1774 O O . ALA A 1 223 ? -13.339 1.674 40.207 1.00 34.09 223 ALA A O 1
ATOM 1775 N N . PRO A 1 224 ? -15.400 2.548 40.478 1.00 37.47 224 PRO A N 1
ATOM 1776 C CA . PRO A 1 224 ? -15.069 3.827 39.860 1.00 37.47 224 PRO A CA 1
ATOM 1777 C C . PRO A 1 224 ? -14.119 4.617 40.766 1.00 37.47 224 PRO A C 1
ATOM 1779 O O . PRO A 1 224 ? -14.545 5.354 41.656 1.00 37.47 224 PRO A O 1
ATOM 1782 N N . ILE A 1 225 ? -12.815 4.474 40.540 1.00 42.25 225 ILE A N 1
ATOM 1783 C CA . ILE A 1 225 ? -11.818 5.357 41.139 1.00 42.25 225 ILE A CA 1
ATOM 1784 C C . ILE A 1 225 ? -11.751 6.619 40.273 1.00 42.25 225 ILE A C 1
ATOM 1786 O O . ILE A 1 225 ? -11.046 6.674 39.273 1.00 42.25 225 ILE A O 1
ATOM 1790 N N . ILE A 1 226 ? -12.502 7.625 40.732 1.00 41.38 226 ILE A N 1
ATOM 1791 C CA . ILE A 1 226 ? -12.473 9.033 40.312 1.00 41.38 226 ILE A CA 1
ATOM 1792 C C . ILE A 1 226 ? -13.120 9.323 38.943 1.00 41.38 226 ILE A C 1
ATOM 1794 O O . ILE A 1 226 ? -12.456 9.533 37.936 1.00 41.38 226 ILE A O 1
ATOM 1798 N N . GLU A 1 227 ? -14.445 9.495 38.962 1.00 41.44 227 GLU A N 1
ATOM 1799 C CA . GLU A 1 227 ? -15.180 10.334 37.989 1.00 41.44 227 GLU A CA 1
ATOM 1800 C C . GLU A 1 227 ? -15.981 11.447 38.717 1.00 41.44 227 GLU A C 1
ATOM 1802 O O . GLU A 1 227 ? -16.959 11.980 38.207 1.00 41.44 227 GLU A O 1
ATOM 1807 N N . ALA A 1 228 ? -15.577 11.784 39.954 1.00 37.56 228 ALA A N 1
ATOM 1808 C CA . ALA A 1 228 ? -16.316 12.660 40.878 1.00 37.56 228 ALA A CA 1
ATOM 1809 C C . ALA A 1 228 ? -15.430 13.679 41.636 1.00 37.56 228 ALA A C 1
ATOM 1811 O O . ALA A 1 228 ? -15.799 14.131 42.717 1.00 37.56 228 ALA A O 1
ATOM 1812 N N . ALA A 1 229 ? -14.250 14.023 41.102 1.00 34.56 229 ALA A N 1
ATOM 1813 C CA . ALA A 1 229 ? -13.314 14.969 41.732 1.00 34.56 229 ALA A CA 1
ATOM 1814 C C . ALA A 1 229 ? -12.725 16.003 40.751 1.00 34.56 229 ALA A C 1
ATOM 1816 O O . ALA A 1 229 ? -11.579 16.417 40.892 1.00 34.56 229 ALA A O 1
ATOM 1817 N N . ALA A 1 230 ? -13.520 16.433 39.769 1.00 37.22 230 ALA A N 1
ATOM 1818 C CA . ALA A 1 230 ? -13.283 17.668 39.029 1.00 37.22 230 ALA A CA 1
ATOM 1819 C C . ALA A 1 230 ? -14.368 18.673 39.440 1.00 37.22 230 ALA A C 1
ATOM 1821 O O . ALA A 1 230 ? -15.483 18.650 38.918 1.00 37.22 230 ALA A O 1
ATOM 1822 N N . GLY A 1 231 ? -14.059 19.501 40.443 1.00 34.19 231 GLY A N 1
ATOM 1823 C CA . GLY A 1 231 ? -14.838 20.713 40.704 1.00 34.19 231 GLY A CA 1
ATOM 1824 C C . GLY A 1 231 ? -14.692 21.700 39.536 1.00 34.19 231 GLY A C 1
ATOM 1825 O O . GLY A 1 231 ? -13.813 21.505 38.695 1.00 34.19 231 GLY A O 1
ATOM 1826 N N . PRO A 1 232 ? -15.538 22.741 39.453 1.00 37.62 232 PRO A N 1
ATOM 1827 C CA . PRO A 1 232 ? -15.386 23.755 38.418 1.00 37.62 232 PRO A CA 1
ATOM 1828 C C . PRO A 1 232 ? -14.005 24.410 38.527 1.00 37.62 232 PRO A C 1
ATOM 1830 O O . PRO A 1 232 ? -13.613 24.845 39.612 1.00 37.62 232 PRO A O 1
ATOM 1833 N N . GLU A 1 233 ? -13.279 24.478 37.410 1.00 39.84 233 GLU A N 1
ATOM 1834 C CA . GLU A 1 233 ? -12.096 25.330 37.308 1.00 39.84 233 GLU A CA 1
ATOM 1835 C C . GLU A 1 233 ? -12.542 26.777 37.542 1.00 39.84 233 GLU A C 1
ATOM 1837 O O . GLU A 1 233 ? -13.483 27.263 36.911 1.00 39.84 233 GLU A O 1
ATOM 1842 N N . GLN A 1 234 ? -11.915 27.429 38.516 1.00 38.47 234 GLN A N 1
ATOM 1843 C CA . GLN A 1 234 ? -12.178 28.817 38.852 1.00 38.47 234 GLN A CA 1
ATOM 1844 C C . GLN A 1 234 ? -11.239 29.684 38.010 1.00 38.47 234 GLN A C 1
ATOM 1846 O O . GLN A 1 234 ? -10.020 29.584 38.151 1.00 38.47 234 GLN A O 1
ATOM 1851 N N . ASP A 1 235 ? -11.810 30.500 37.122 1.00 35.75 235 ASP A N 1
ATOM 1852 C CA . ASP A 1 235 ? -11.073 31.505 36.357 1.00 35.75 235 ASP A CA 1
ATOM 1853 C C . ASP A 1 235 ? -10.471 32.547 37.318 1.00 35.75 235 ASP A C 1
ATOM 1855 O O . ASP A 1 235 ? -11.187 33.423 37.804 1.00 35.75 235 ASP A O 1
ATOM 1859 N N . ASP A 1 236 ? -9.162 32.478 37.568 1.00 36.09 236 ASP A N 1
ATOM 1860 C CA . ASP A 1 236 ? -8.393 33.558 38.200 1.00 36.09 236 ASP A CA 1
ATOM 1861 C C . ASP A 1 236 ? -7.422 34.156 37.171 1.00 36.09 236 ASP A C 1
ATOM 1863 O O . ASP A 1 236 ? -6.332 33.641 36.900 1.00 36.09 236 ASP A O 1
ATOM 1867 N N . ASP A 1 237 ? -7.865 35.258 36.568 1.00 34.69 237 ASP A N 1
ATOM 1868 C CA . ASP A 1 237 ? -7.117 36.038 35.587 1.00 34.69 237 ASP A CA 1
ATOM 1869 C C . ASP A 1 237 ? -6.208 37.070 36.297 1.00 34.69 237 ASP A C 1
ATOM 1871 O O . ASP A 1 237 ? -6.654 37.829 37.162 1.00 34.69 237 ASP A O 1
ATOM 1875 N N . ALA A 1 238 ? -4.946 37.150 35.859 1.00 33.47 238 ALA A N 1
ATOM 1876 C CA . ALA A 1 238 ? -3.937 38.164 36.220 1.00 33.47 238 ALA A CA 1
ATOM 1877 C C . ALA A 1 238 ? -3.307 38.123 37.660 1.00 33.47 238 ALA A C 1
ATOM 1879 O O . ALA A 1 238 ? -3.651 37.294 38.494 1.00 33.47 238 ALA A O 1
ATOM 1880 N N . PRO A 1 239 ? -2.237 38.908 37.940 1.00 39.72 239 PRO A N 1
ATOM 1881 C CA . PRO A 1 239 ? -0.923 38.618 37.356 1.00 39.72 239 PRO A CA 1
ATOM 1882 C C . PRO A 1 239 ? 0.278 38.685 38.335 1.00 39.72 239 PRO A C 1
ATOM 1884 O O . PRO A 1 239 ? 0.410 39.607 39.132 1.00 39.72 239 PRO A O 1
ATOM 1887 N N . GLY A 1 240 ? 1.263 37.804 38.115 1.00 31.36 240 GLY A N 1
ATOM 1888 C CA . GLY A 1 240 ? 2.699 38.112 38.245 1.00 31.36 240 GLY A CA 1
ATOM 1889 C C . GLY A 1 240 ? 3.344 38.240 39.638 1.00 31.36 240 GLY A C 1
ATOM 1890 O O . GLY A 1 240 ? 3.297 39.293 40.263 1.00 31.36 240 GLY A O 1
ATOM 1891 N N . VAL A 1 241 ? 4.180 37.254 39.997 1.00 33.19 241 VAL A N 1
ATOM 1892 C CA . VAL A 1 241 ? 5.403 37.482 40.796 1.00 33.19 241 VAL A CA 1
ATOM 1893 C C . VAL A 1 241 ? 6.563 36.693 40.183 1.00 33.19 241 VAL A C 1
ATOM 1895 O O . VAL A 1 241 ? 6.545 35.465 40.139 1.00 33.19 241 VAL A O 1
ATOM 1898 N N . TYR A 1 242 ? 7.591 37.402 39.718 1.00 36.06 242 TYR A N 1
ATOM 1899 C CA . TYR A 1 242 ? 8.866 36.817 39.299 1.00 36.06 242 TYR A CA 1
ATOM 1900 C C . TYR A 1 242 ? 9.760 36.649 40.534 1.00 36.06 242 TYR A C 1
ATOM 1902 O O . TYR A 1 242 ? 10.113 37.642 41.166 1.00 36.06 242 TYR A O 1
ATOM 1910 N N . VAL A 1 243 ? 10.132 35.414 40.883 1.00 36.62 243 VAL A N 1
ATOM 1911 C CA . VAL A 1 243 ? 11.051 35.134 42.001 1.00 36.62 243 VAL A CA 1
ATOM 1912 C C . VAL A 1 243 ? 12.459 34.882 41.445 1.00 36.62 243 VAL A C 1
ATOM 1914 O O . VAL A 1 243 ? 12.653 33.890 40.737 1.00 36.62 243 VAL A O 1
ATOM 1917 N N . PRO A 1 244 ? 13.457 35.742 41.730 1.00 39.34 244 PRO A N 1
ATOM 1918 C CA . PRO A 1 244 ? 14.823 35.534 41.263 1.00 39.34 244 PRO A CA 1
ATOM 1919 C C . PRO A 1 244 ? 15.468 34.305 41.909 1.00 39.34 244 PRO A C 1
ATOM 1921 O O . PRO A 1 244 ? 15.376 34.089 43.117 1.00 39.34 244 PRO A O 1
ATOM 1924 N N . ARG A 1 245 ? 16.184 33.520 41.102 1.00 32.03 245 ARG A N 1
ATOM 1925 C CA . ARG A 1 245 ? 17.004 32.404 41.578 1.00 32.03 245 ARG A CA 1
ATOM 1926 C C . ARG A 1 245 ? 18.329 32.959 42.104 1.00 32.03 245 ARG A C 1
ATOM 1928 O O . ARG A 1 245 ? 19.152 33.405 41.309 1.00 32.03 245 ARG A O 1
ATOM 1935 N N . ALA A 1 246 ? 18.508 32.960 43.422 1.00 35.66 246 ALA A N 1
ATOM 1936 C CA . ALA A 1 246 ? 19.749 33.408 44.046 1.00 35.66 246 ALA A CA 1
ATOM 1937 C C . ALA A 1 246 ? 20.928 32.491 43.677 1.00 35.66 246 ALA A C 1
ATOM 1939 O O . ALA A 1 246 ? 20.777 31.271 43.566 1.00 35.66 246 ALA A O 1
ATOM 1940 N N . VAL A 1 247 ? 22.092 33.108 43.506 1.00 41.50 247 VAL A N 1
ATOM 1941 C CA . VAL A 1 247 ? 23.400 32.464 43.374 1.00 41.50 247 VAL A CA 1
ATOM 1942 C C . VAL A 1 247 ? 24.144 32.744 44.678 1.00 41.50 247 VAL A C 1
ATOM 1944 O O . VAL A 1 247 ? 24.049 33.866 45.164 1.00 41.50 247 VAL A O 1
ATOM 1947 N N . ASP A 1 248 ? 24.801 31.741 45.263 1.00 33.56 248 ASP A N 1
ATOM 1948 C CA . ASP A 1 248 ? 26.221 31.810 45.653 1.00 33.56 248 ASP A CA 1
ATOM 1949 C C . ASP A 1 248 ? 26.680 30.556 46.422 1.00 33.56 248 ASP A C 1
ATOM 1951 O O . ASP A 1 248 ? 25.924 29.905 47.143 1.00 33.56 248 ASP A O 1
ATOM 1955 N N . ALA A 1 249 ? 27.945 30.206 46.186 1.00 40.00 249 ALA A N 1
ATOM 1956 C CA . ALA A 1 249 ? 28.755 29.221 46.916 1.00 40.00 249 ALA A CA 1
ATOM 1957 C C . ALA A 1 249 ? 29.576 29.990 48.011 1.00 40.00 249 ALA A C 1
ATOM 1959 O O . ALA A 1 249 ? 29.168 31.116 48.301 1.00 40.00 249 ALA A O 1
ATOM 1960 N N . PRO A 1 250 ? 30.710 29.534 48.614 1.00 47.62 250 PRO A N 1
ATOM 1961 C CA . PRO A 1 250 ? 31.527 28.333 48.370 1.00 47.62 250 PRO A CA 1
ATOM 1962 C C . PRO A 1 250 ? 32.089 27.619 49.639 1.00 47.62 250 PRO A C 1
ATOM 1964 O O . PRO A 1 250 ? 31.720 27.918 50.770 1.00 47.62 250 PRO A O 1
ATOM 1967 N N . GLY A 1 251 ? 33.006 26.670 49.403 1.00 32.59 251 GLY A N 1
ATOM 1968 C CA . GLY A 1 251 ? 33.869 25.946 50.358 1.00 32.59 251 GLY A CA 1
ATOM 1969 C C . GLY A 1 251 ? 34.379 24.668 49.661 1.00 32.59 251 GLY A C 1
ATOM 1970 O O . GLY A 1 251 ? 33.556 23.820 49.335 1.00 32.59 251 GLY A O 1
ATOM 1971 N N . GLU A 1 252 ? 35.625 24.504 49.187 1.00 31.83 252 GLU A N 1
ATOM 1972 C CA . GLU A 1 252 ? 36.951 24.729 49.816 1.00 31.83 252 GLU A CA 1
ATOM 1973 C C . GLU A 1 252 ? 37.158 23.761 51.006 1.00 31.83 252 GLU A C 1
ATOM 1975 O O . GLU A 1 252 ? 36.343 23.780 51.920 1.00 31.83 252 GLU A O 1
ATOM 1980 N N . PHE A 1 253 ? 38.150 22.856 51.081 1.00 35.12 253 PHE A N 1
ATOM 1981 C CA . PHE A 1 253 ? 39.259 22.411 50.203 1.00 35.12 253 PHE A CA 1
ATOM 1982 C C . PHE A 1 253 ? 39.592 20.934 50.564 1.00 35.12 253 PHE A C 1
ATOM 1984 O O . PHE A 1 253 ? 39.254 20.520 51.667 1.00 35.12 253 PHE A O 1
ATOM 1991 N N . ASP A 1 254 ? 40.250 20.154 49.686 1.00 33.91 254 ASP A N 1
ATOM 1992 C CA . ASP A 1 254 ? 41.532 19.470 50.008 1.00 33.91 254 ASP A CA 1
ATOM 1993 C C . ASP A 1 254 ? 42.018 18.442 48.952 1.00 33.91 254 ASP A C 1
ATOM 1995 O O . ASP A 1 254 ? 41.497 17.343 48.792 1.00 33.91 254 ASP A O 1
ATOM 1999 N N . LEU A 1 255 ? 43.076 18.862 48.250 1.00 36.59 255 LEU A N 1
ATOM 2000 C CA . LEU A 1 255 ? 44.378 18.195 48.059 1.00 36.59 255 LEU A CA 1
ATOM 2001 C C . LEU A 1 255 ? 44.506 16.723 47.556 1.00 36.59 255 LEU A C 1
ATOM 2003 O O . LEU A 1 255 ? 44.202 15.738 48.219 1.00 36.59 255 LEU A O 1
ATOM 2007 N N . LEU A 1 256 ? 45.149 16.652 46.379 1.00 39.69 256 LEU A N 1
ATOM 2008 C CA . LEU A 1 256 ? 45.867 15.560 45.674 1.00 39.69 256 LEU A CA 1
ATOM 2009 C C . LEU A 1 256 ? 47.086 15.009 46.489 1.00 39.69 256 LEU A C 1
ATOM 2011 O O . LEU A 1 256 ? 47.321 15.560 47.565 1.00 39.69 256 LEU A O 1
ATOM 2015 N N . PRO A 1 257 ? 47.949 14.045 46.029 1.00 53.75 257 PRO A N 1
ATOM 2016 C CA . PRO A 1 257 ? 48.176 13.456 44.680 1.00 53.75 257 PRO A CA 1
ATOM 2017 C C . PRO A 1 257 ? 48.324 11.889 44.711 1.00 53.75 257 PRO A C 1
ATOM 2019 O O . PRO A 1 257 ? 47.758 11.280 45.608 1.00 53.75 257 PRO A O 1
ATOM 2022 N N . SER A 1 258 ? 48.989 11.109 43.825 1.00 39.19 258 SER A N 1
ATOM 2023 C CA . SER A 1 258 ? 49.868 11.344 42.651 1.00 39.19 258 SER A CA 1
ATOM 2024 C C . SER A 1 258 ? 50.036 10.098 41.742 1.00 39.19 258 SER A C 1
ATOM 2026 O O . SER A 1 258 ? 49.972 8.981 42.243 1.00 39.19 258 SER A O 1
ATOM 2028 N N . GLY A 1 259 ? 50.427 10.305 40.471 1.00 32.22 259 GLY A N 1
ATOM 2029 C CA . GLY A 1 259 ? 51.151 9.338 39.607 1.00 32.22 259 GLY A CA 1
ATOM 2030 C C . GLY A 1 259 ? 50.327 8.260 38.865 1.00 32.22 259 GLY A C 1
ATOM 2031 O O . GLY A 1 259 ? 49.393 7.703 39.422 1.00 32.22 259 GLY A O 1
ATOM 2032 N N . GLY A 1 260 ? 50.637 7.884 37.614 1.00 32.81 260 GLY A N 1
ATOM 2033 C CA . GLY A 1 260 ? 51.625 8.430 36.666 1.00 32.81 260 GLY A CA 1
ATOM 2034 C C . GLY A 1 260 ? 51.868 7.525 35.433 1.00 32.81 260 GLY A C 1
ATOM 2035 O O . GLY A 1 260 ? 51.608 6.332 35.495 1.00 32.81 260 GLY A O 1
ATOM 2036 N N . MET A 1 261 ? 52.430 8.113 34.365 1.00 34.31 261 MET A N 1
ATOM 2037 C CA . MET A 1 261 ? 53.049 7.489 33.167 1.00 34.31 261 MET A CA 1
ATOM 2038 C C . MET A 1 261 ? 52.200 6.688 32.144 1.00 34.31 261 MET A C 1
ATOM 2040 O O . MET A 1 261 ? 52.059 5.473 32.224 1.00 34.31 261 MET A O 1
ATOM 2044 N N . ASP A 1 262 ? 51.846 7.384 31.056 1.00 41.59 262 ASP A N 1
ATOM 2045 C CA . ASP A 1 262 ? 52.165 6.997 29.657 1.00 41.59 262 ASP A CA 1
ATOM 2046 C C . ASP A 1 262 ? 53.709 6.874 29.462 1.00 41.59 262 ASP A C 1
ATOM 2048 O O . ASP A 1 262 ? 54.410 7.512 30.265 1.00 41.59 262 ASP A O 1
ATOM 2052 N N . PRO A 1 263 ? 54.303 6.178 28.436 1.00 56.16 263 PRO A N 1
ATOM 2053 C CA . PRO A 1 263 ? 54.080 6.542 27.011 1.00 56.16 263 PRO A CA 1
ATOM 2054 C C . PRO A 1 263 ? 54.447 5.565 25.832 1.00 56.16 263 PRO A C 1
ATOM 2056 O O . PRO A 1 263 ? 55.104 4.544 26.001 1.00 56.16 263 PRO A O 1
ATOM 2059 N N . ILE A 1 264 ? 54.175 6.060 24.599 1.00 39.53 264 ILE A N 1
ATOM 2060 C CA . ILE A 1 264 ? 55.055 6.091 23.381 1.00 39.53 264 ILE A CA 1
ATOM 2061 C C . ILE A 1 264 ? 54.929 5.053 22.210 1.00 39.53 264 ILE A C 1
ATOM 2063 O O . ILE A 1 264 ? 55.209 3.875 22.384 1.00 39.53 264 ILE A O 1
ATOM 2067 N N . LEU A 1 265 ? 54.643 5.605 20.997 1.00 37.84 265 LEU A N 1
ATOM 2068 C CA . LEU A 1 265 ? 55.054 5.288 19.582 1.00 37.84 265 LEU A CA 1
ATOM 2069 C C . LEU A 1 265 ? 54.862 3.845 19.012 1.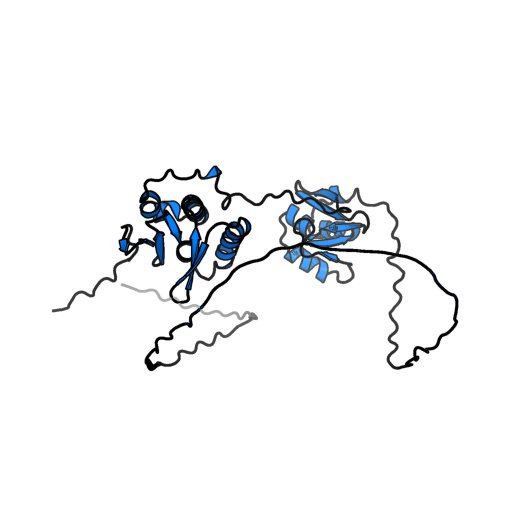00 37.84 265 LEU A C 1
ATOM 2071 O O . LEU A 1 265 ? 54.636 2.919 19.773 1.00 37.84 265 LEU A O 1
ATOM 2075 N N . HIS A 1 266 ? 54.875 3.499 17.706 1.00 36.69 266 HIS A N 1
ATOM 2076 C CA . HIS A 1 266 ? 55.261 4.036 16.361 1.00 36.69 266 HIS A CA 1
ATOM 2077 C C . HIS A 1 266 ? 54.426 3.245 15.283 1.00 36.69 266 HIS A C 1
ATOM 2079 O O . HIS A 1 266 ? 53.891 2.197 15.641 1.00 36.69 266 HIS A O 1
ATOM 2085 N N . ASP A 1 267 ? 54.325 3.507 13.962 1.00 36.91 267 ASP A N 1
ATOM 2086 C CA . ASP A 1 267 ? 54.404 4.693 13.066 1.00 36.91 267 ASP A CA 1
ATOM 2087 C C . ASP A 1 267 ? 53.961 4.295 11.611 1.00 36.91 267 ASP A C 1
ATOM 2089 O O . ASP A 1 267 ? 53.632 3.128 11.394 1.00 36.91 267 ASP A O 1
ATOM 2093 N N . GLY A 1 268 ? 54.014 5.204 10.615 1.00 30.83 268 GLY A N 1
ATOM 2094 C CA . GLY A 1 268 ? 53.894 4.911 9.158 1.00 30.83 268 GLY A CA 1
ATOM 2095 C C . GLY A 1 268 ? 52.502 5.185 8.536 1.00 30.83 268 GLY A C 1
ATOM 2096 O O . GLY A 1 268 ? 51.545 4.503 8.886 1.00 30.83 268 GLY A O 1
ATOM 2097 N N . ASP A 1 269 ? 52.231 6.192 7.684 1.00 35.84 269 ASP A N 1
ATOM 2098 C CA . ASP A 1 269 ? 52.883 6.657 6.429 1.00 35.84 269 ASP A CA 1
ATOM 2099 C C . ASP A 1 269 ? 52.627 5.669 5.246 1.00 35.84 269 ASP A C 1
ATOM 2101 O O . ASP A 1 269 ? 52.663 4.462 5.454 1.00 35.84 269 ASP A O 1
ATOM 2105 N N . GLN A 1 270 ? 52.302 6.029 3.988 1.00 36.81 270 GLN A N 1
ATOM 2106 C CA . GLN A 1 270 ? 52.474 7.280 3.224 1.00 36.81 270 GLN A CA 1
ATOM 2107 C C . GLN A 1 270 ? 51.579 7.307 1.937 1.00 36.81 270 GLN A C 1
ATOM 2109 O O . GLN A 1 270 ? 51.046 6.278 1.524 1.00 36.81 270 GLN A O 1
ATOM 2114 N N . THR A 1 271 ? 51.556 8.448 1.221 1.00 36.12 271 THR A N 1
ATOM 2115 C CA . THR A 1 271 ? 51.175 8.679 -0.212 1.00 36.12 271 THR A CA 1
ATOM 2116 C C . THR A 1 271 ? 49.692 8.889 -0.609 1.00 36.12 271 THR A C 1
ATOM 2118 O O . THR A 1 271 ? 48.801 8.330 0.015 1.00 36.12 271 THR A O 1
ATOM 2121 N N . ALA A 1 272 ? 49.337 9.578 -1.717 1.00 34.50 272 ALA A N 1
ATOM 2122 C CA . ALA A 1 272 ? 49.757 10.873 -2.318 1.00 34.50 272 ALA A CA 1
ATOM 2123 C C . ALA A 1 272 ? 48.901 11.179 -3.594 1.00 34.50 272 ALA A C 1
ATOM 2125 O O . ALA A 1 272 ? 48.279 10.270 -4.131 1.00 34.50 272 ALA A O 1
ATOM 2126 N N . GLN A 1 273 ? 48.996 12.413 -4.138 1.00 32.62 273 GLN A N 1
ATOM 2127 C CA . GLN A 1 273 ? 48.630 12.840 -5.523 1.00 32.62 273 GLN A CA 1
ATOM 2128 C C . GLN A 1 273 ? 47.130 13.023 -5.893 1.00 32.62 273 GLN A C 1
ATOM 2130 O O . GLN A 1 273 ? 46.277 12.343 -5.341 1.00 32.62 273 GLN A O 1
ATOM 2135 N N . LEU A 1 274 ? 46.713 13.842 -6.886 1.00 31.80 274 LEU A N 1
ATOM 2136 C CA . LEU A 1 274 ? 47.106 15.185 -7.411 1.00 31.80 274 LEU A CA 1
ATOM 2137 C C . LEU A 1 274 ? 46.126 15.574 -8.564 1.00 31.80 274 LEU A C 1
ATOM 2139 O O . LEU A 1 274 ? 45.919 14.756 -9.452 1.00 31.80 274 LEU A O 1
ATOM 2143 N N . GLY A 1 275 ? 45.636 16.827 -8.634 1.00 26.17 275 GLY A N 1
ATOM 2144 C CA . GLY A 1 275 ? 44.956 17.419 -9.823 1.00 26.17 275 GLY A CA 1
ATOM 2145 C C . GLY A 1 275 ? 43.571 16.840 -10.204 1.00 26.17 275 GLY A C 1
ATOM 2146 O O . GLY A 1 275 ? 43.186 15.785 -9.723 1.00 26.17 275 GLY A O 1
ATOM 2147 N N . VAL A 1 276 ? 42.730 17.460 -11.0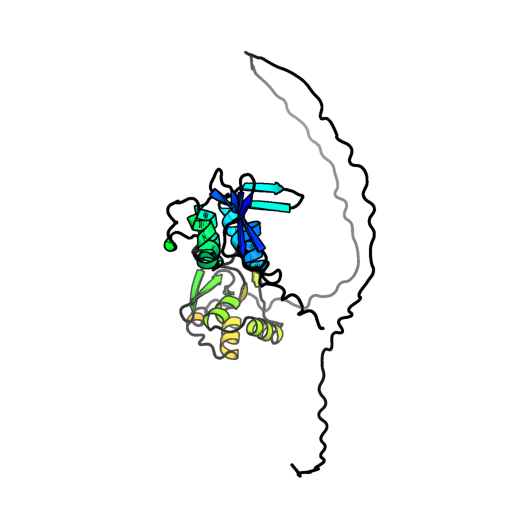47 1.00 35.38 276 VAL A N 1
ATOM 2148 C CA . VAL A 1 276 ? 42.755 18.744 -11.802 1.00 35.38 276 VAL A CA 1
ATOM 2149 C C . VAL A 1 276 ? 41.282 19.220 -12.021 1.00 35.38 276 VAL A C 1
ATOM 2151 O O . VAL A 1 276 ? 40.367 18.460 -11.698 1.00 35.38 276 VAL A O 1
ATOM 2154 N N . PRO A 1 277 ? 40.994 20.462 -12.481 1.00 36.16 277 PRO A N 1
ATOM 2155 C CA . PRO A 1 277 ? 39.663 21.080 -12.355 1.00 36.16 277 PRO A CA 1
ATOM 2156 C C . PRO A 1 277 ? 38.627 20.665 -13.416 1.00 36.16 277 PRO A C 1
ATOM 2158 O O . PRO A 1 277 ? 38.961 20.226 -14.515 1.00 36.16 277 PRO A O 1
ATOM 2161 N N . TRP A 1 278 ? 37.350 20.890 -13.089 1.00 37.50 278 TRP A N 1
ATOM 2162 C CA . TRP A 1 278 ? 36.208 20.680 -13.983 1.00 37.50 278 TRP A CA 1
ATOM 2163 C C . TRP A 1 278 ? 36.086 21.773 -15.053 1.00 37.50 278 TRP A C 1
ATOM 2165 O O . TRP A 1 278 ? 36.309 22.952 -14.788 1.00 37.50 278 TRP A O 1
ATOM 2175 N N . TYR A 1 279 ? 35.683 21.357 -16.254 1.00 28.94 279 TYR A N 1
ATOM 2176 C CA . TYR A 1 279 ? 35.481 22.199 -17.433 1.00 28.94 279 TYR A CA 1
ATOM 2177 C C . TYR A 1 279 ? 33.976 22.444 -17.639 1.00 28.94 279 TYR A C 1
ATOM 2179 O O . TYR A 1 279 ? 33.218 21.484 -17.792 1.00 28.94 279 TYR A O 1
ATOM 2187 N N . GLU A 1 280 ? 33.530 23.702 -17.645 1.00 42.75 280 GLU A N 1
ATOM 2188 C CA . GLU A 1 280 ? 32.146 24.065 -17.991 1.00 42.75 280 GLU A CA 1
ATOM 2189 C C . GLU A 1 280 ? 31.979 24.240 -19.512 1.00 42.75 280 GLU A C 1
ATOM 2191 O O . GLU A 1 280 ? 32.763 24.959 -20.133 1.00 42.75 280 GLU A O 1
ATOM 2196 N N . PRO A 1 281 ? 30.922 23.681 -20.128 1.00 40.97 281 PRO A N 1
ATOM 2197 C CA . PRO A 1 281 ? 30.441 24.116 -21.431 1.00 40.97 281 PRO A CA 1
ATOM 2198 C C . PRO A 1 281 ? 29.252 25.078 -21.285 1.00 40.97 281 PRO A C 1
ATOM 2200 O O . PRO A 1 281 ? 28.193 24.724 -20.761 1.00 40.97 281 PRO A O 1
ATOM 2203 N N . HIS A 1 282 ? 29.409 26.289 -21.820 1.00 31.73 282 HIS A N 1
ATOM 2204 C CA . HIS A 1 282 ? 28.335 27.274 -21.951 1.00 31.73 282 HIS A CA 1
ATOM 2205 C C . HIS A 1 282 ? 27.129 26.721 -22.731 1.00 31.73 282 HIS A C 1
ATOM 2207 O O . HIS A 1 282 ? 27.285 26.092 -23.777 1.00 31.73 282 HIS A O 1
ATOM 2213 N N . SER A 1 283 ? 25.914 27.045 -22.278 1.00 33.72 283 SER A N 1
ATOM 2214 C CA . SER A 1 283 ? 24.684 26.879 -23.065 1.00 33.72 283 SER A CA 1
ATOM 2215 C C . SER A 1 283 ? 24.248 28.228 -23.652 1.00 33.72 283 SER A C 1
ATOM 2217 O O . SER A 1 283 ? 24.055 29.166 -22.875 1.00 33.72 283 SER A O 1
ATOM 2219 N N . PRO A 1 284 ? 24.059 28.365 -24.978 1.00 40.88 284 PRO A N 1
ATOM 2220 C CA . PRO A 1 284 ? 23.404 29.536 -25.552 1.00 40.88 284 PRO A CA 1
ATOM 2221 C C . PRO A 1 284 ? 21.895 29.505 -25.263 1.00 40.88 284 PRO A C 1
ATOM 2223 O O . PRO A 1 284 ? 21.285 28.441 -25.145 1.00 40.88 284 PRO A O 1
ATOM 2226 N N . GLY A 1 285 ? 21.299 30.689 -25.112 1.00 33.59 285 GLY A N 1
ATOM 2227 C CA . GLY A 1 285 ? 19.912 30.844 -24.677 1.00 33.59 285 GLY A CA 1
ATOM 2228 C C . GLY A 1 285 ? 18.871 30.396 -25.706 1.00 33.59 285 GLY A C 1
ATOM 2229 O O . GLY A 1 285 ? 19.113 30.394 -26.910 1.00 33.59 285 GLY A O 1
ATOM 2230 N N . LEU A 1 286 ? 17.676 30.073 -25.207 1.00 33.16 286 LEU A N 1
ATOM 2231 C CA . LEU A 1 286 ? 16.490 29.813 -26.018 1.00 33.16 286 LEU A CA 1
ATOM 2232 C C . LEU A 1 286 ? 15.315 30.588 -25.416 1.00 33.16 286 LEU A C 1
ATOM 2234 O O . LEU A 1 286 ? 14.904 30.349 -24.278 1.00 33.16 286 LEU A O 1
ATOM 2238 N N . GLU A 1 287 ? 14.831 31.572 -26.169 1.00 32.12 287 GLU A N 1
ATOM 2239 C CA . GLU A 1 287 ? 13.784 32.497 -25.743 1.00 32.12 287 GLU A CA 1
ATOM 2240 C C . GLU A 1 287 ? 12.451 31.767 -25.531 1.00 32.12 287 GLU A C 1
ATOM 2242 O O . GLU A 1 287 ? 12.021 30.942 -26.339 1.00 32.12 287 GLU A O 1
ATOM 2247 N N . ARG A 1 288 ? 11.763 32.084 -24.428 1.00 32.41 288 ARG A N 1
ATOM 2248 C CA . ARG A 1 288 ? 10.418 31.570 -24.155 1.00 32.41 288 ARG A CA 1
ATOM 2249 C C . ARG A 1 288 ? 9.370 32.456 -24.817 1.00 32.41 288 ARG A C 1
ATOM 2251 O O . ARG A 1 288 ? 9.063 33.526 -24.301 1.00 32.41 288 ARG A O 1
ATOM 2258 N N . ILE A 1 289 ? 8.737 31.950 -25.870 1.00 32.78 289 ILE A N 1
ATOM 2259 C CA . ILE A 1 289 ? 7.450 32.471 -26.340 1.00 32.78 289 ILE A CA 1
ATOM 2260 C C . ILE A 1 289 ? 6.333 31.743 -25.578 1.00 32.78 289 ILE A C 1
ATOM 2262 O O . ILE A 1 289 ? 6.152 30.534 -25.720 1.00 32.78 289 ILE A O 1
ATOM 2266 N N . LEU A 1 290 ? 5.597 32.484 -24.748 1.00 34.22 290 LEU A N 1
ATOM 2267 C CA . LEU A 1 290 ? 4.361 32.034 -24.098 1.00 34.22 290 LEU A CA 1
ATOM 2268 C C . LEU A 1 290 ? 3.145 32.378 -24.971 1.00 34.22 290 LEU A C 1
ATOM 2270 O O . LEU A 1 290 ? 3.093 33.478 -25.519 1.00 34.22 290 LEU A O 1
ATOM 2274 N N . PRO A 1 291 ? 2.112 31.521 -24.991 1.00 35.31 291 PRO A N 1
ATOM 2275 C CA . PRO A 1 291 ? 0.731 31.950 -25.181 1.00 35.31 291 PRO A CA 1
ATOM 2276 C C . PRO A 1 291 ? -0.079 31.857 -23.877 1.00 35.31 291 PRO A C 1
ATOM 2278 O O . PRO A 1 291 ? 0.295 31.172 -22.923 1.00 35.31 291 PRO A O 1
ATOM 2281 N N . GLN A 1 292 ? -1.183 32.598 -23.844 1.00 31.12 292 GLN A N 1
ATOM 2282 C CA . GLN A 1 292 ? -1.901 32.994 -22.633 1.00 31.12 292 GLN A CA 1
ATOM 2283 C C . GLN A 1 292 ? -2.976 32.000 -22.151 1.00 31.12 292 GLN A C 1
ATOM 2285 O O . GLN A 1 292 ? -3.535 31.221 -22.915 1.00 31.12 292 GLN A O 1
ATOM 2290 N N . GLU A 1 293 ? -3.247 32.107 -20.848 1.00 34.03 293 GLU A N 1
ATOM 2291 C CA . GLU A 1 293 ? -4.537 31.986 -20.147 1.00 34.03 293 GLU A CA 1
ATOM 2292 C C . GLU A 1 293 ? -5.702 31.182 -20.762 1.00 34.03 293 GLU A C 1
ATOM 2294 O O . GLU A 1 293 ? -6.312 31.576 -21.752 1.00 34.03 293 GLU A O 1
ATOM 2299 N N . VAL A 1 294 ? -6.191 30.202 -19.988 1.00 30.66 294 VAL A N 1
ATOM 2300 C CA . VAL A 1 294 ? -7.640 29.965 -19.843 1.00 30.66 294 VAL A CA 1
ATOM 2301 C C . VAL A 1 294 ? -7.971 29.784 -18.358 1.00 30.66 294 VAL A C 1
ATOM 2303 O O . VAL A 1 294 ? -7.609 28.783 -17.739 1.00 30.66 294 VAL A O 1
ATOM 2306 N N . CYS A 1 295 ? -8.684 30.751 -17.781 1.00 28.20 295 CYS A N 1
ATOM 2307 C CA . CYS A 1 295 ? -9.252 30.650 -16.437 1.00 28.20 295 CYS A CA 1
ATOM 2308 C C . CYS A 1 295 ? -10.446 29.683 -16.401 1.00 28.20 295 CYS A C 1
ATOM 2310 O O . CYS A 1 295 ? -11.376 29.828 -17.190 1.00 28.20 295 CYS A O 1
ATOM 2312 N N . PHE A 1 296 ? -10.506 28.805 -15.395 1.00 27.50 296 PHE A N 1
ATOM 2313 C CA . PHE A 1 296 ? -11.751 28.138 -14.992 1.00 27.50 296 PHE A CA 1
ATOM 2314 C C . PHE A 1 296 ? -12.047 28.392 -13.512 1.00 27.50 296 PHE A C 1
ATOM 2316 O O . PHE A 1 296 ? -11.366 27.884 -12.622 1.00 27.50 296 PHE A O 1
ATOM 2323 N N . LYS A 1 297 ? -13.102 29.173 -13.247 1.00 28.83 297 LYS A N 1
ATOM 2324 C CA . LYS A 1 297 ? -13.702 29.295 -11.912 1.00 28.83 297 LYS A CA 1
ATOM 2325 C C . LYS A 1 297 ? -14.514 28.034 -11.617 1.00 28.83 297 LYS A C 1
ATOM 2327 O O . LYS A 1 297 ? -15.456 27.733 -12.344 1.00 28.83 297 LYS A O 1
ATOM 2332 N N . VAL A 1 298 ? -14.207 27.353 -10.516 1.00 27.78 298 VAL A N 1
ATOM 2333 C CA . VAL A 1 298 ? -15.096 26.343 -9.924 1.00 27.78 298 VAL A CA 1
ATOM 2334 C C . VAL A 1 298 ? -15.917 27.026 -8.835 1.00 27.78 298 VAL A C 1
ATOM 2336 O O . VAL A 1 298 ? -15.364 27.489 -7.841 1.00 27.78 298 VAL A O 1
ATOM 2339 N N . ALA A 1 299 ? -17.234 27.103 -9.025 1.00 30.56 299 ALA A N 1
ATOM 2340 C CA . ALA A 1 299 ? -18.156 27.584 -8.003 1.00 30.56 299 ALA A CA 1
ATOM 2341 C C . ALA A 1 299 ? -18.667 26.402 -7.166 1.00 30.56 299 ALA A C 1
ATOM 2343 O O . ALA A 1 299 ? -19.309 25.493 -7.692 1.00 30.56 299 ALA A O 1
ATOM 2344 N N . CYS A 1 300 ? -18.407 26.423 -5.858 1.00 27.27 300 CYS A N 1
ATOM 2345 C CA . CYS A 1 300 ? -19.071 25.526 -4.916 1.00 27.27 300 CYS A CA 1
ATOM 2346 C C . CYS A 1 300 ? -20.520 25.974 -4.702 1.00 27.27 300 CYS A C 1
ATOM 2348 O O . CYS A 1 300 ? -20.759 27.121 -4.331 1.00 27.27 300 CYS A O 1
ATOM 2350 N N . LEU A 1 301 ? -21.471 25.049 -4.837 1.00 30.16 301 LEU A N 1
ATOM 2351 C CA . LEU A 1 301 ? -22.842 25.222 -4.364 1.00 30.16 301 LEU A CA 1
ATOM 2352 C C . LEU A 1 301 ? -23.156 24.144 -3.325 1.00 30.16 301 LEU A C 1
ATOM 2354 O O . LEU A 1 301 ? -23.422 22.989 -3.653 1.00 30.16 301 LEU A O 1
ATOM 2358 N N . ILE A 1 302 ? -23.109 24.545 -2.055 1.00 33.03 302 ILE A N 1
ATOM 2359 C CA . ILE A 1 302 ? -23.736 23.809 -0.954 1.00 33.03 302 ILE A CA 1
ATOM 2360 C C . ILE A 1 302 ? -25.230 24.140 -1.016 1.00 33.03 302 ILE A C 1
ATOM 2362 O O . ILE A 1 302 ? -25.606 25.307 -1.108 1.00 33.03 302 ILE A O 1
ATOM 2366 N N . GLY A 1 303 ? -26.076 23.113 -1.042 1.00 30.58 303 GLY A N 1
ATOM 2367 C CA . GLY A 1 303 ? -27.496 23.283 -1.343 1.00 30.58 303 GLY A CA 1
ATOM 2368 C C . GLY A 1 303 ? -28.350 23.763 -0.168 1.00 30.58 303 GLY A C 1
ATOM 2369 O O . GLY A 1 303 ? -27.930 23.756 0.986 1.00 30.58 303 GLY A O 1
ATOM 2370 N N . ARG A 1 304 ? -29.609 24.075 -0.485 1.00 34.47 304 ARG A N 1
ATOM 2371 C CA . ARG A 1 304 ? -30.786 23.951 0.389 1.00 34.47 304 ARG A CA 1
ATOM 2372 C C . ARG A 1 304 ? -32.007 23.780 -0.511 1.00 34.47 304 ARG A C 1
ATOM 2374 O O . ARG A 1 304 ? -32.128 24.477 -1.513 1.00 34.47 304 ARG A O 1
ATOM 2381 N N . GLY A 1 305 ? -32.870 22.822 -0.189 1.00 29.70 305 GLY A N 1
ATOM 2382 C CA . GLY A 1 305 ? -34.100 22.599 -0.944 1.00 29.70 305 GLY A CA 1
ATOM 2383 C C . GLY A 1 305 ? -35.205 23.561 -0.517 1.00 29.70 305 GLY A C 1
ATOM 2384 O O . GLY A 1 305 ? -35.306 23.900 0.660 1.00 29.70 305 GLY A O 1
ATOM 2385 N N . VAL A 1 306 ? -36.071 23.924 -1.461 1.00 31.91 306 VAL A N 1
ATOM 2386 C CA . VAL A 1 306 ? -37.450 24.345 -1.189 1.00 31.91 306 VAL A CA 1
ATOM 2387 C C . VAL A 1 306 ? -38.335 23.621 -2.195 1.00 31.91 306 VAL A C 1
ATOM 2389 O O . VAL A 1 306 ? -38.067 23.643 -3.394 1.00 31.91 306 VAL A O 1
ATOM 2392 N N . SER A 1 307 ? -39.366 22.946 -1.694 1.00 32.69 307 SER A N 1
ATOM 2393 C CA . SER A 1 307 ? -40.410 22.350 -2.524 1.00 32.69 307 SER A CA 1
ATOM 2394 C C . SER A 1 307 ? -41.367 23.447 -2.979 1.00 32.69 307 SER A C 1
ATOM 2396 O O . SER A 1 307 ? -41.878 24.181 -2.133 1.00 32.69 307 SER A O 1
ATOM 2398 N N . LEU A 1 308 ? -41.649 23.538 -4.278 1.00 33.19 308 LEU A N 1
ATOM 2399 C CA . LEU A 1 308 ? -42.839 24.228 -4.766 1.00 33.19 308 LEU A CA 1
ATOM 2400 C C . LEU A 1 308 ? -43.561 23.374 -5.803 1.00 33.19 308 LEU A C 1
ATOM 2402 O O . LEU A 1 308 ? -42.977 22.835 -6.740 1.00 33.19 308 LEU A O 1
ATOM 2406 N N . ILE A 1 309 ? -44.858 23.248 -5.559 1.00 35.94 309 ILE A N 1
ATOM 2407 C CA . ILE A 1 309 ? -45.822 22.452 -6.304 1.00 35.94 309 ILE A CA 1
ATOM 2408 C C . ILE A 1 309 ? -46.408 23.351 -7.394 1.00 35.94 309 ILE A C 1
ATOM 2410 O O . ILE A 1 309 ? -46.719 24.500 -7.098 1.00 35.94 309 ILE A O 1
ATOM 2414 N N . ASN A 1 310 ? -46.544 22.830 -8.617 1.00 32.88 310 ASN A N 1
ATOM 2415 C CA . ASN A 1 310 ? -47.545 23.145 -9.654 1.00 32.88 310 ASN A CA 1
ATOM 2416 C C . ASN A 1 310 ? -47.034 22.520 -10.973 1.00 32.88 310 ASN A C 1
ATOM 2418 O O . ASN A 1 310 ? -45.863 22.657 -11.303 1.00 32.88 310 ASN A O 1
ATOM 2422 N N . GLY A 1 311 ? -47.807 21.798 -11.782 1.00 29.94 311 GLY A N 1
ATOM 2423 C CA . GLY A 1 311 ? -49.265 21.706 -11.814 1.00 29.94 311 GLY A CA 1
ATOM 2424 C C . GLY A 1 311 ? -49.820 22.316 -13.100 1.00 29.94 311 GLY A C 1
ATOM 2425 O O . GLY A 1 311 ? -50.549 23.297 -13.033 1.00 29.94 311 GLY A O 1
ATOM 2426 N N . ALA A 1 312 ? -49.473 21.760 -14.266 1.00 32.97 312 ALA A N 1
ATOM 2427 C CA . ALA A 1 312 ? -50.124 22.096 -15.534 1.00 32.97 312 ALA A CA 1
ATOM 2428 C C . ALA A 1 312 ? -50.054 20.923 -16.525 1.00 32.97 312 ALA A C 1
ATOM 2430 O O . ALA A 1 312 ? -48.987 20.382 -16.807 1.00 32.97 312 ALA A O 1
ATOM 2431 N N . SER A 1 313 ? -51.218 20.541 -17.045 1.00 33.91 313 SER A N 1
ATOM 2432 C CA . SER A 1 313 ? -51.394 19.548 -18.105 1.00 33.91 313 SER A CA 1
ATOM 2433 C C . SER A 1 313 ? -51.323 20.221 -19.476 1.00 33.91 313 SER A C 1
ATOM 2435 O O . SER A 1 313 ? -51.958 21.255 -19.667 1.00 33.91 313 SER A O 1
ATOM 2437 N N . ALA A 1 314 ? -50.650 19.598 -20.446 1.00 35.56 314 ALA A N 1
ATOM 2438 C CA . ALA A 1 314 ? -50.940 19.802 -21.866 1.00 35.56 314 ALA A CA 1
ATOM 2439 C C . ALA A 1 314 ? -50.513 18.572 -22.682 1.00 35.56 314 ALA A C 1
ATOM 2441 O O . ALA A 1 314 ? -49.330 18.334 -22.917 1.00 35.56 314 ALA A O 1
ATOM 2442 N N . LYS A 1 315 ? -51.496 17.784 -23.127 1.00 40.00 315 LYS A N 1
ATOM 2443 C CA . LYS A 1 315 ? -51.310 16.796 -24.196 1.00 40.00 315 LYS A CA 1
ATOM 2444 C C . LYS A 1 315 ? -51.226 17.536 -25.529 1.00 40.00 315 LYS A C 1
ATOM 2446 O O . LYS A 1 315 ? -52.128 18.320 -25.796 1.00 40.00 315 LYS A O 1
ATOM 2451 N N . TYR A 1 316 ? -50.293 17.163 -26.400 1.00 34.53 316 TYR A N 1
ATOM 2452 C CA . TYR A 1 316 ? -50.564 17.118 -27.839 1.00 34.53 316 TYR A CA 1
ATOM 2453 C C . TYR A 1 316 ? -49.929 15.866 -28.448 1.00 34.53 316 TYR A C 1
ATOM 2455 O O . TYR A 1 316 ? -48.735 15.615 -28.309 1.00 34.53 316 TYR A O 1
ATOM 2463 N N . SER A 1 317 ? -50.779 15.059 -29.078 1.00 37.38 317 SER A N 1
ATOM 2464 C CA . SER A 1 317 ? -50.404 14.009 -30.027 1.00 37.38 317 SER A CA 1
ATOM 2465 C C . SER A 1 317 ? -50.642 14.527 -31.451 1.00 37.38 317 SER A C 1
ATOM 2467 O O . SER A 1 317 ? -51.177 15.624 -31.605 1.00 37.38 317 SER A O 1
ATOM 2469 N N . LEU A 1 318 ? -50.352 13.679 -32.448 1.00 40.28 318 LEU A N 1
ATOM 2470 C CA . LEU A 1 318 ? -50.308 13.941 -33.899 1.00 40.28 318 LEU A CA 1
ATOM 2471 C C . LEU A 1 318 ? -48.944 14.513 -34.343 1.00 40.28 318 LEU A C 1
ATOM 2473 O O . LEU A 1 318 ? -48.458 15.468 -33.753 1.00 40.28 318 LEU A O 1
ATOM 2477 N N . GLY A 1 319 ? -48.289 13.971 -35.371 1.00 38.94 319 GLY A N 1
ATOM 2478 C CA . GLY A 1 319 ? -48.629 12.790 -36.174 1.00 38.94 319 GLY A CA 1
ATOM 2479 C C . GLY A 1 319 ? -47.890 12.807 -37.516 1.00 38.94 319 GLY A C 1
ATOM 2480 O O . GLY A 1 319 ? -47.716 13.890 -38.067 1.00 38.94 319 GLY A O 1
ATOM 2481 N N . PHE A 1 320 ? -47.566 11.609 -38.025 1.00 41.28 320 PHE A N 1
ATOM 2482 C CA . PHE A 1 320 ? -46.675 11.309 -39.164 1.00 41.28 320 PHE A CA 1
ATOM 2483 C C . PHE A 1 320 ? -45.171 11.428 -38.866 1.00 41.28 320 PHE A C 1
ATOM 2485 O O . PHE A 1 320 ? -44.720 12.504 -38.422 1.00 41.28 320 PHE A O 1
#

Radius of gyration: 35.21 Å; chains: 1; bounding box: 107×56×105 Å

Foldseek 3Di:
DDDDDDDPDDPQPLDWDDDVQWIWGAHQNFIWIAGPVQRWTWLVRVLVRLDDPVCVVVSCLLVVQCVVVVFFDWDQDPNDTTTTGGLQLNCLSCLLSVNNVSCVVSNPVVVDDHDDNVPRPSPDDPPPVPDDPPQKDWFQFLNFTWIDRPVVQKTFVCRNCVSVPHDPVLVVVLCVVPVVFDWDQDDDDVNPGHIIGHLVSSVVSCVVVVHDCVSSVVSDDDDPPDPPPDDDDDDDDDDDDDDDDDDDDDDDDDDDDDDDDDDYDDDDDDDDDDDDDDDDDDDDDDDDDDDDDDDDDDDDDDDDDDDDDDDDDDDDDDDD

pLDDT: mean 70.81, std 26.44, range [26.17, 97.38]

Secondary structure (DSSP, 8-state):
--PPP---------S-EEETTEEEEEETTEEEEEETTT--EEHHHHHHHH--GGGHHHHHHHHHHHHTTT-SEEEEETTEEEEEEPHHHHHHHHHHHT-TTTTHHHHHTT-PPPPPGGG-TTTS-----PPPPTT-EEEEETTEEEEEETTTTEEEHHHHHHHTT--HHHHHHHHHH-TTS--EEE-SSGGG-EEEEEHHHHHHHHHHTT---HHHHTS--S---SSS--PPP-------------------------------------------PPPPPPPPP-----------------------------------

Sequence (320 aa):
MRSPASQASHLSTRNLLLCEGLVYMVIRRQKVSMRTSDSHINATELLRAAYSDSDAGKRRKLMSKIKSRGIGTAVRQGGDHHWWLPFADGVFLSQATGLEDELKPLISYPQLALPRREDNYLLQKTRRKAELPQGFTTISFHGSPVVYDPNEGLINATQLLNAVKLARFNLTYFLNSHPTFHKTIRRGYPPCQGTYISFQTARLLCQEFMIDSTPINHFGTVAPIIEAAAGPEQDDDAPGVYVPRAVDAPGEFDLLPSGGMDPILHDGDQTAQLGVPWYEPHSPGLERILPQEVCFKVACLIGRGVSLINGASAKYSLGF